Protein AF-0000000071175456 (afdb_homodimer)

Organism: Bemisia tabaci (NCBI:txid7038)

Radius of gyration: 19.55 Å; Cα contacts (8 Å, |Δi|>4): 435; chains: 2; bounding box: 41×54×51 Å

InterPro domains:
  IPR005334 Dynein light chain Tctex-1-like [PF03645] (42-137)
  IPR005334 Dynein light chain Tctex-1-like [PTHR21255] (24-142)
  IPR038586 Tctex-1-like superfamily [G3DSA:3.30.1140.40] (40-140)

pLDDT: mean 80.89, std 24.24, range [23.33, 98.75]

Sequence (284 aa):
MKSFSDLKTALKADFHQIVAKKVLKYANSYQLESKNKFCPEKVERILHEVVAESVTVDTRYDAVESPKMALKLSADLRERVKDLQFDRYKLVCVIQISEKAGQGLLTLSQALWDENRDSYALFTFENYHLTISAAVYALYCEMKSFSDLKTALKADFHQIVAKKVLKYANSYQLESKNKFCPEKVERILHEVVAESVTVDTRYDAVESPKMALKLSADLRERVKDLQFDRYKLVCVIQISEKAGQGLLTLSQALWDENRDSYALFTFENYHLTISAAVYALYCE

Solvent-accessible surface area (backbone atoms only — not comparable to full-atom values): 16013 Å² total; per-residue (Å²): 130,86,49,77,64,53,56,55,49,55,56,49,57,60,48,56,64,59,53,60,68,55,64,71,66,70,62,80,71,82,66,76,63,78,74,44,62,85,50,47,68,63,49,33,51,48,50,47,50,52,50,56,74,74,50,57,83,78,48,63,64,36,92,73,57,44,60,56,49,42,52,48,47,31,52,52,47,48,51,58,57,54,71,67,58,50,57,52,51,34,35,42,34,38,30,34,42,32,37,38,61,72,91,56,77,46,77,44,73,38,69,58,62,56,79,87,68,30,51,59,30,67,45,75,47,72,51,80,34,21,35,38,40,37,37,38,41,37,41,60,35,104,128,86,49,78,65,55,56,56,51,55,55,50,58,60,46,55,63,59,55,60,68,57,65,70,65,72,62,81,69,79,68,75,64,77,74,42,62,84,50,47,69,65,48,33,51,48,49,48,50,52,51,57,75,72,49,59,81,78,50,64,63,38,91,73,55,44,60,55,48,44,53,50,47,32,52,52,46,47,52,58,57,55,71,67,58,51,57,52,50,34,36,41,34,39,28,35,41,31,41,41,60,74,66,68,78,45,74,42,71,38,69,58,62,54,79,90,68,30,53,57,32,69,43,76,47,72,51,81,35,20,35,38,39,38,37,38,41,37,40,61,35,105

Structure (mmCIF, N/CA/C/O backbone):
data_AF-0000000071175456-model_v1
#
loop_
_entity.id
_entity.type
_entity.pdbx_description
1 polymer 'Uncharacterized protein'
#
loop_
_atom_site.group_PDB
_atom_site.id
_atom_site.type_symbol
_atom_site.label_atom_id
_atom_site.label_alt_id
_atom_site.label_comp_id
_atom_site.label_asym_id
_atom_site.label_entity_id
_atom_site.label_seq_id
_atom_site.pdbx_PDB_ins_code
_atom_site.Cartn_x
_atom_site.Cartn_y
_atom_site.Cartn_z
_atom_site.occupancy
_atom_site.B_iso_or_equiv
_atom_site.auth_seq_id
_atom_site.auth_comp_id
_atom_site.auth_asym_id
_atom_site.auth_atom_id
_atom_site.pdbx_PDB_model_num
ATOM 1 N N . MET A 1 1 ? -2.938 3.746 -29.375 1 23.33 1 MET A N 1
ATOM 2 C CA . MET A 1 1 ? -2.055 3.254 -28.312 1 23.33 1 MET A CA 1
ATOM 3 C C . MET A 1 1 ? -1.873 4.305 -27.219 1 23.33 1 MET A C 1
ATOM 5 O O . MET A 1 1 ? -1.112 5.258 -27.391 1 23.33 1 MET A O 1
ATOM 9 N N . LYS A 1 2 ? -2.895 4.602 -26.594 1 37.53 2 LYS A N 1
ATOM 10 C CA . LYS A 1 2 ? -2.928 5.738 -25.688 1 37.53 2 LYS A CA 1
ATOM 11 C C . LYS A 1 2 ? -1.894 5.578 -24.578 1 37.53 2 LYS A C 1
ATOM 13 O O . LYS A 1 2 ? -1.868 4.555 -23.891 1 37.53 2 LYS A O 1
ATOM 18 N N . SER A 1 3 ? -0.819 6.332 -24.734 1 32.06 3 SER A N 1
ATOM 19 C CA . SER A 1 3 ? 0.46 6.277 -24.031 1 32.06 3 SER A CA 1
ATOM 20 C C . SER A 1 3 ? 0.274 6.453 -22.531 1 32.06 3 SER A C 1
ATOM 22 O O . SER A 1 3 ? -0.699 7.066 -22.094 1 32.06 3 SER A O 1
ATOM 24 N N . PHE A 1 4 ? 1.07 5.664 -21.734 1 39.06 4 PHE A N 1
ATOM 25 C CA . PHE A 1 4 ? 1.253 5.727 -20.297 1 39.06 4 PHE A CA 1
ATOM 26 C C . PHE A 1 4 ? 1.3 7.172 -19.812 1 39.06 4 PHE A C 1
ATOM 28 O O . PHE A 1 4 ? 0.942 7.465 -18.672 1 39.06 4 PHE A O 1
ATOM 35 N N . SER A 1 5 ? 1.77 8.016 -20.703 1 41.38 5 SER A N 1
ATOM 36 C CA . SER A 1 5 ? 1.877 9.445 -20.422 1 41.38 5 SER A CA 1
ATOM 37 C C . SER A 1 5 ? 0.501 10.094 -20.328 1 41.38 5 SER A C 1
ATOM 39 O O . SER A 1 5 ? 0.271 10.961 -19.484 1 41.38 5 SER A O 1
ATOM 41 N N . ASP A 1 6 ? -0.292 9.68 -21.125 1 46.75 6 ASP A N 1
ATOM 42 C CA . ASP A 1 6 ? -1.609 10.305 -21.203 1 46.75 6 ASP A CA 1
ATOM 43 C C . ASP A 1 6 ? -2.432 9.992 -19.953 1 46.75 6 ASP A C 1
ATOM 45 O O . ASP A 1 6 ? -3.195 10.844 -19.484 1 46.75 6 ASP A O 1
ATOM 49 N N . LEU A 1 7 ? -2.211 8.883 -19.406 1 36.84 7 LEU A N 1
ATOM 50 C CA . LEU A 1 7 ? -2.947 8.477 -18.219 1 36.84 7 LEU A CA 1
ATOM 51 C C . LEU A 1 7 ? -2.482 9.258 -16.984 1 36.84 7 LEU A C 1
ATOM 53 O O . LEU A 1 7 ? -3.295 9.625 -16.141 1 36.84 7 LEU A O 1
ATOM 57 N N . LYS A 1 8 ? -1.236 9.633 -16.984 1 39.88 8 LYS A N 1
ATOM 58 C CA . LYS A 1 8 ? -0.714 10.477 -15.914 1 39.88 8 LYS A CA 1
ATOM 59 C C . LYS A 1 8 ? -1.413 11.828 -15.891 1 39.88 8 LYS A C 1
ATOM 61 O O . LYS A 1 8 ? -1.782 12.32 -14.82 1 39.88 8 LYS A O 1
ATOM 66 N N . THR A 1 9 ? -1.456 12.32 -17.172 1 43.09 9 THR A N 1
ATOM 67 C CA . THR A 1 9 ? -2.029 13.656 -17.297 1 43.09 9 THR A CA 1
ATOM 68 C C . THR A 1 9 ? -3.502 13.648 -16.891 1 43.09 9 THR A C 1
ATOM 70 O O . THR A 1 9 ? -3.969 14.57 -16.219 1 43.09 9 THR A O 1
ATOM 73 N N . ALA A 1 10 ? -4.188 12.734 -17.359 1 41.62 10 ALA A N 1
ATOM 74 C CA . ALA A 1 10 ? -5.625 12.695 -17.094 1 41.62 10 ALA A CA 1
ATOM 75 C C . ALA A 1 10 ? -5.91 12.594 -15.602 1 41.62 10 ALA A C 1
ATOM 77 O O . ALA A 1 10 ? -6.848 13.219 -15.102 1 41.62 10 ALA A O 1
ATOM 78 N N . LEU A 1 11 ? -5.117 11.953 -14.961 1 40.25 11 LEU A N 1
ATOM 79 C CA . LEU A 1 11 ? -5.266 11.75 -13.523 1 40.25 11 LEU A CA 1
ATOM 80 C C . LEU A 1 11 ? -4.941 13.031 -12.766 1 40.25 11 LEU A C 1
ATOM 82 O O . LEU A 1 11 ? -5.609 13.359 -11.781 1 40.25 11 LEU A O 1
ATOM 86 N N . LYS A 1 12 ? -4.07 13.812 -13.406 1 39.94 12 LYS A N 1
ATOM 87 C CA . LYS A 1 12 ? -3.723 15.102 -12.812 1 39.94 12 LYS A CA 1
ATOM 88 C C . LYS A 1 12 ? -4.887 16.078 -12.906 1 39.94 12 LYS A C 1
ATOM 90 O O . LYS A 1 12 ? -5.191 16.781 -11.938 1 39.94 12 LYS A O 1
ATOM 95 N N . ALA A 1 13 ? -5.488 16.141 -14.078 1 39.41 13 ALA A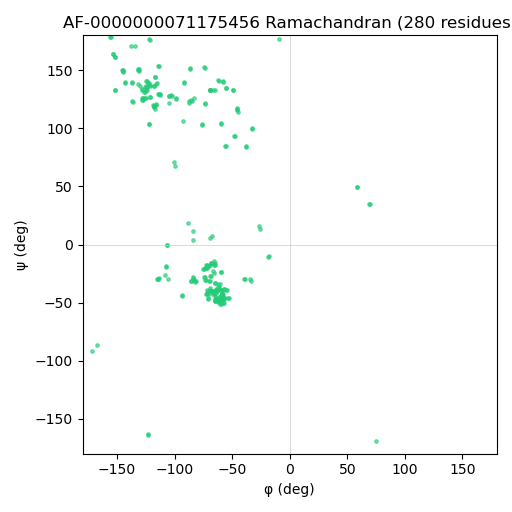 N 1
ATOM 96 C CA . ALA A 1 13 ? -6.582 17.078 -14.328 1 39.41 13 ALA A CA 1
ATOM 97 C C . ALA A 1 13 ? -7.738 16.844 -13.359 1 39.41 13 ALA A C 1
ATOM 99 O O . ALA A 1 13 ? -8.312 17.781 -12.82 1 39.41 13 ALA A O 1
ATOM 100 N N . ASP A 1 14 ? -8.055 15.727 -13.195 1 39.59 14 ASP A N 1
ATOM 101 C CA . ASP A 1 14 ? -9.188 15.438 -12.328 1 39.59 14 ASP A CA 1
ATOM 102 C C . ASP A 1 14 ? -8.852 15.727 -10.867 1 39.59 14 ASP A C 1
ATOM 104 O O . ASP A 1 14 ? -9.75 15.961 -10.055 1 39.59 14 ASP A O 1
ATOM 108 N N . PHE A 1 15 ? -7.605 15.805 -10.617 1 35.62 15 PHE A N 1
ATOM 109 C CA . PHE A 1 15 ? -7.121 16.125 -9.273 1 35.62 15 PHE A CA 1
ATOM 110 C C . PHE A 1 15 ? -7.41 17.578 -8.93 1 35.62 15 PHE A C 1
ATOM 112 O O . PHE A 1 15 ? -7.777 17.891 -7.793 1 35.62 15 PHE A O 1
ATOM 119 N N . HIS A 1 16 ? -7.223 18.469 -9.938 1 36.75 16 HIS A N 1
ATOM 120 C CA . HIS A 1 16 ? -7.422 19.891 -9.688 1 36.75 16 HIS A CA 1
ATOM 121 C C . HIS A 1 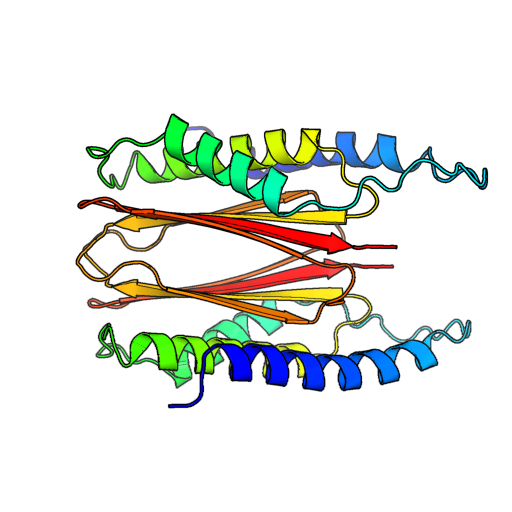16 ? -8.875 20.188 -9.336 1 36.75 16 HIS A C 1
ATOM 123 O O . HIS A 1 16 ? -9.148 21.047 -8.484 1 36.75 16 HIS A O 1
ATOM 129 N N . GLN A 1 17 ? -9.719 19.578 -9.93 1 39.28 17 GLN A N 1
ATOM 130 C CA . GLN A 1 17 ? -11.125 19.906 -9.703 1 39.28 17 GLN A CA 1
ATOM 131 C C . GLN A 1 17 ? -11.562 19.484 -8.297 1 39.28 17 GLN A C 1
ATOM 133 O O . GLN A 1 17 ? -12.344 20.203 -7.656 1 39.28 17 GLN A O 1
ATOM 138 N N . ILE A 1 18 ? -10.969 18.547 -7.742 1 39.06 18 ILE A N 1
ATOM 139 C CA . ILE A 1 18 ? -11.414 18.047 -6.445 1 39.06 18 ILE A CA 1
ATOM 140 C C . ILE A 1 18 ? -10.852 18.938 -5.332 1 39.06 18 ILE A C 1
ATOM 142 O O . ILE A 1 18 ? -11.562 19.266 -4.383 1 39.06 18 ILE A O 1
ATOM 146 N N . VAL A 1 19 ? -9.695 19.5 -5.516 1 35.12 19 VAL A N 1
ATOM 147 C CA . VAL A 1 19 ? -9.07 20.328 -4.492 1 35.12 19 VAL A CA 1
ATOM 148 C C . VAL A 1 19 ? -9.844 21.641 -4.344 1 35.12 19 VAL A C 1
ATOM 150 O O . VAL A 1 19 ? -9.969 22.172 -3.24 1 35.12 19 VAL A O 1
ATOM 153 N N . ALA A 1 20 ? -10.297 22.328 -5.375 1 34.31 20 ALA A N 1
ATOM 154 C CA . ALA A 1 20 ? -10.93 23.641 -5.312 1 34.31 20 ALA A CA 1
ATOM 155 C C . ALA A 1 20 ? -12.172 23.609 -4.434 1 34.31 20 ALA A C 1
ATOM 157 O O . ALA A 1 20 ? -12.43 24.562 -3.678 1 34.31 20 ALA A O 1
ATOM 158 N N . LYS A 1 21 ? -12.875 22.641 -4.504 1 37.44 21 LYS A N 1
ATOM 159 C CA . LYS A 1 21 ? -14.117 22.719 -3.744 1 37.44 21 LYS A CA 1
ATOM 160 C C . LYS A 1 21 ? -13.852 22.625 -2.244 1 37.44 21 LYS A C 1
ATOM 162 O O . LYS A 1 21 ? -14.68 23.047 -1.436 1 37.44 21 LYS A O 1
ATOM 167 N N . LYS A 1 22 ? -12.711 22.094 -1.842 1 39 22 LYS A N 1
ATOM 168 C CA . LYS A 1 22 ? -12.484 21.891 -0.414 1 39 22 LYS A CA 1
ATOM 169 C C . LYS A 1 22 ? -12.016 23.172 0.259 1 39 22 LYS A C 1
ATOM 171 O O . LYS A 1 22 ? -12.266 23.391 1.446 1 39 22 LYS A O 1
ATOM 176 N N . VAL A 1 23 ? -11.289 24.062 -0.42 1 35.06 23 VAL A N 1
ATOM 177 C CA . VAL A 1 23 ? -10.773 25.266 0.233 1 35.06 23 VAL A CA 1
ATOM 178 C C . VAL A 1 23 ? -11.938 26.125 0.733 1 35.06 23 VAL A C 1
ATOM 180 O O . VAL A 1 23 ? -11.805 26.828 1.734 1 35.06 23 VAL A O 1
ATOM 183 N N . LEU A 1 24 ? -13 26.188 0.027 1 35.53 24 LEU A N 1
ATOM 184 C CA . LEU A 1 24 ? -13.977 27.188 0.445 1 35.53 24 LEU A CA 1
ATOM 185 C C . LEU A 1 24 ? -14.578 26.828 1.802 1 35.53 24 LEU A C 1
ATOM 187 O O . LEU A 1 24 ? -15.188 27.672 2.461 1 35.53 24 LEU A O 1
ATOM 191 N N . LYS A 1 25 ? -14.531 25.547 2.164 1 36.97 25 LYS A N 1
ATOM 192 C CA . LYS A 1 25 ? -15.336 25.297 3.357 1 36.97 25 LYS A CA 1
ATOM 193 C C . LYS A 1 25 ? -14.547 25.609 4.625 1 36.97 25 LYS A C 1
ATOM 195 O O . LYS A 1 25 ? -14.961 25.234 5.727 1 36.97 25 LYS A O 1
ATOM 200 N N . TYR A 1 26 ? -13.305 26.125 4.641 1 35.91 26 TYR A N 1
ATOM 201 C CA . TYR A 1 26 ? -12.68 26.328 5.945 1 35.91 26 TYR A CA 1
ATOM 202 C C . TYR A 1 26 ? -13.367 27.453 6.707 1 35.91 26 TYR A C 1
ATOM 204 O O . TYR A 1 26 ? -12.75 28.484 6.98 1 35.91 26 TYR A O 1
ATOM 212 N N . ALA A 1 27 ? -14.398 28.062 6.344 1 34.72 27 ALA A N 1
ATOM 213 C CA . ALA A 1 27 ? -14.891 29.125 7.234 1 34.72 27 ALA A CA 1
ATOM 214 C C . ALA A 1 27 ? -14.984 28.625 8.672 1 34.72 27 ALA A C 1
ATOM 216 O O . ALA A 1 27 ? -15.273 27.453 8.914 1 34.72 27 ALA A O 1
ATOM 217 N N . ASN A 1 28 ? -14.492 29.312 9.852 1 35.56 28 ASN A N 1
ATOM 218 C CA . ASN A 1 28 ? -14.492 29.281 11.305 1 35.56 28 ASN A CA 1
ATOM 219 C C . ASN A 1 28 ? -15.82 28.766 11.859 1 35.56 28 ASN A C 1
ATOM 221 O O . ASN A 1 28 ? -16.094 28.906 13.055 1 35.56 28 ASN A O 1
ATOM 225 N N . SER A 1 29 ? -16.953 28.969 11.164 1 41.78 29 SER A N 1
ATOM 226 C CA . SER A 1 29 ? -18.094 28.547 11.969 1 41.78 29 SER A CA 1
ATOM 227 C C . SER A 1 29 ? -17.844 27.188 12.625 1 41.78 29 SER A C 1
ATOM 229 O O . SER A 1 29 ? -17.109 26.359 12.086 1 41.78 29 SER A O 1
ATOM 231 N N . TYR A 1 30 ? -17.812 27.109 14.078 1 40.06 30 TYR A N 1
ATOM 232 C CA . TYR A 1 30 ? -18.031 25.906 14.867 1 40.06 30 TYR A CA 1
ATOM 233 C C . TYR A 1 30 ? -18.906 24.906 14.117 1 40.06 30 TYR A C 1
ATOM 235 O O . TYR A 1 30 ? -20.141 25 14.172 1 40.06 30 TYR A O 1
ATOM 243 N N . GLN A 1 31 ? -19.125 24.969 12.875 1 42.53 31 GLN A N 1
ATOM 244 C CA . GLN A 1 31 ? -20.031 23.922 12.398 1 42.53 31 GLN A CA 1
ATOM 245 C C . GLN A 1 31 ? -19.766 22.609 13.117 1 42.53 31 GLN A C 1
ATOM 247 O O . GLN A 1 31 ? -18.641 22.109 13.125 1 42.53 31 GLN A O 1
ATOM 252 N N . LEU A 1 32 ? -20.281 22.312 14.305 1 42.88 32 LEU A N 1
ATOM 253 C CA . LEU A 1 32 ? -20.594 21.031 14.914 1 42.88 32 LEU A CA 1
ATOM 254 C C . LEU A 1 32 ? -20.703 19.922 13.859 1 42.88 32 LEU A C 1
ATOM 256 O O . LEU A 1 32 ? -21.344 18.891 14.094 1 42.88 32 LEU A O 1
ATOM 260 N N . GLU A 1 33 ? -20.719 20.234 12.648 1 48.91 33 GLU A N 1
ATOM 261 C CA . GLU A 1 33 ? -21.047 19.172 11.695 1 48.91 33 GLU A CA 1
ATOM 262 C C . GLU A 1 33 ? -20.281 17.891 12.008 1 48.91 33 GLU A C 1
ATOM 264 O O . GLU A 1 33 ? -19.125 17.938 12.43 1 48.91 33 GLU A O 1
ATOM 269 N N . SER A 1 34 ? -21.094 16.969 12.336 1 56.88 34 SER A N 1
ATOM 270 C CA . SER A 1 34 ? -20.625 15.609 12.617 1 56.88 34 SER A CA 1
ATOM 271 C C . SER A 1 34 ? -19.406 15.258 11.758 1 56.88 34 SER A C 1
ATOM 273 O O . SER A 1 34 ? -19.391 15.547 10.562 1 56.88 34 SER A O 1
ATOM 275 N N . LYS A 1 35 ? -18.156 15.297 12.211 1 76.69 35 LYS A N 1
ATOM 276 C CA . LYS A 1 35 ? -16.938 14.844 11.547 1 76.69 35 LYS A CA 1
ATOM 277 C C . LYS A 1 35 ? -17.109 13.438 10.977 1 76.69 35 LYS A C 1
ATOM 279 O O . LYS A 1 35 ? -17.484 12.516 11.695 1 76.69 35 LYS A O 1
ATOM 284 N N . ASN A 1 36 ? -17.516 13.43 9.641 1 94.06 36 ASN A N 1
ATOM 285 C CA . ASN A 1 36 ? -17.531 12.141 8.961 1 94.06 36 ASN A CA 1
ATOM 286 C C . ASN A 1 36 ? -16.172 11.461 9.016 1 94.06 36 ASN A C 1
ATOM 288 O O . ASN A 1 36 ? -15.375 11.578 8.078 1 94.06 36 ASN A O 1
ATOM 292 N N . LYS A 1 37 ? -15.93 10.766 10.094 1 94.75 37 LYS A N 1
ATOM 293 C CA . LYS A 1 37 ? -14.656 10.102 10.312 1 94.75 37 LYS A CA 1
ATOM 294 C C . LYS A 1 37 ? -14.523 8.859 9.43 1 94.75 37 LYS A C 1
ATOM 296 O O . LYS A 1 37 ? -15.531 8.25 9.055 1 94.75 37 LYS A O 1
ATOM 301 N N . PHE A 1 38 ? -13.352 8.578 9.148 1 97.19 38 PHE A N 1
ATOM 302 C CA . PHE A 1 38 ? -13.094 7.348 8.406 1 97.19 38 PHE A CA 1
ATOM 303 C C . PHE A 1 38 ? -13.688 6.145 9.125 1 97.19 38 PHE A C 1
ATOM 305 O O . PHE A 1 38 ? -13.531 6 10.344 1 97.19 38 PHE A O 1
ATOM 312 N N . CYS A 1 39 ? -14.328 5.316 8.391 1 97.69 39 CYS A N 1
ATOM 313 C CA . CYS A 1 39 ? -14.945 4.105 8.914 1 97.69 39 CYS A CA 1
ATOM 314 C C . CYS A 1 39 ? -14.406 2.867 8.219 1 97.69 39 CYS A C 1
ATOM 316 O O . CYS A 1 39 ? -14.812 2.553 7.098 1 97.69 39 CYS A O 1
ATOM 318 N N . PRO A 1 40 ? -13.539 2.135 8.875 1 97.81 40 PRO A N 1
ATOM 319 C CA . PRO A 1 40 ? -12.914 0.975 8.234 1 97.81 40 PRO A CA 1
ATOM 320 C C . PRO A 1 40 ? -13.938 -0.045 7.73 1 97.81 40 PRO A C 1
ATOM 322 O O . PRO A 1 40 ? -13.75 -0.631 6.66 1 97.81 40 PRO A O 1
ATOM 325 N N . GLU A 1 41 ? -15 -0.263 8.453 1 97.88 41 GLU A N 1
ATOM 326 C CA . GLU A 1 41 ? -16 -1.263 8.086 1 97.88 41 GLU A CA 1
ATOM 327 C C . GLU A 1 41 ? -16.672 -0.915 6.758 1 97.88 41 GLU A C 1
ATOM 329 O O . GLU A 1 41 ? -16.875 -1.789 5.918 1 97.88 41 GLU A O 1
ATOM 334 N N . LYS A 1 42 ? -17.062 0.315 6.641 1 98.31 42 LYS A N 1
ATOM 335 C CA . LYS A 1 42 ? -17.672 0.759 5.391 1 98.31 42 LYS A CA 1
ATOM 336 C C . LYS A 1 42 ? -16.719 0.574 4.219 1 98.31 42 LYS A C 1
ATOM 338 O O . LYS A 1 42 ? -17.109 0.113 3.146 1 98.31 42 LYS A O 1
ATOM 343 N N . VAL A 1 43 ? -15.453 0.948 4.418 1 98.69 43 VAL A N 1
ATOM 344 C CA . VAL A 1 43 ? -14.469 0.871 3.348 1 98.69 43 VAL A CA 1
ATOM 345 C C . VAL A 1 43 ? -14.18 -0.592 3.02 1 98.69 43 VAL A C 1
ATOM 347 O O . VAL A 1 43 ? -14.016 -0.951 1.851 1 98.69 43 VAL A O 1
ATOM 350 N N . GLU A 1 44 ? -14.102 -1.419 4.035 1 98.5 44 GLU A N 1
ATOM 351 C CA . GLU A 1 44 ? -13.891 -2.844 3.799 1 98.5 44 GLU A CA 1
ATOM 352 C C . GLU A 1 44 ? -15 -3.426 2.928 1 98.5 44 GLU A C 1
ATOM 354 O O . GLU A 1 44 ? -14.742 -4.266 2.062 1 98.5 44 GLU A O 1
ATOM 359 N N . ARG A 1 45 ? -16.219 -3.041 3.201 1 98.5 45 ARG A N 1
ATOM 360 C CA . ARG A 1 45 ? -17.344 -3.484 2.375 1 98.5 45 ARG A CA 1
ATOM 361 C C . ARG A 1 45 ? -17.141 -3.062 0.921 1 98.5 45 ARG A C 1
ATOM 363 O O . ARG A 1 45 ? -17.391 -3.852 0.004 1 98.5 45 ARG A O 1
ATOM 370 N N . ILE A 1 46 ? -16.75 -1.863 0.706 1 98.75 46 ILE A N 1
ATOM 371 C CA . ILE A 1 46 ? -16.484 -1.357 -0.64 1 98.75 46 ILE A CA 1
ATOM 372 C C . ILE A 1 46 ? -15.383 -2.176 -1.301 1 98.75 46 ILE A C 1
ATOM 374 O O . ILE A 1 46 ? -15.5 -2.553 -2.469 1 98.75 46 ILE A O 1
ATOM 378 N N . LEU A 1 47 ? -14.242 -2.412 -0.571 1 98.69 47 LEU A N 1
ATOM 379 C CA . LEU A 1 47 ? -13.148 -3.225 -1.098 1 98.69 47 LEU A CA 1
ATOM 380 C C . LEU A 1 47 ? -13.664 -4.582 -1.565 1 98.69 47 LEU A C 1
ATOM 382 O O . LEU A 1 47 ? -13.328 -5.031 -2.664 1 98.69 47 LEU A O 1
ATOM 386 N N . HIS A 1 48 ? -14.469 -5.191 -0.747 1 98.12 48 HIS A N 1
ATOM 387 C CA . HIS A 1 48 ? -15.062 -6.48 -1.08 1 98.12 48 HIS A CA 1
ATOM 388 C C . HIS A 1 48 ? -15.906 -6.391 -2.348 1 98.12 48 HIS A C 1
ATOM 390 O O . HIS A 1 48 ? -15.75 -7.203 -3.262 1 98.12 48 HIS A O 1
ATOM 396 N N . GLU A 1 49 ? -16.828 -5.438 -2.418 1 98.31 49 GLU A N 1
ATOM 397 C CA . GLU A 1 49 ? -17.75 -5.277 -3.539 1 98.31 49 GLU A CA 1
ATOM 398 C C . GLU A 1 49 ? -17 -5.02 -4.84 1 98.31 49 GLU A C 1
ATOM 400 O O . GLU A 1 49 ? -17.297 -5.617 -5.875 1 98.31 49 GLU A O 1
ATOM 405 N N . VAL A 1 50 ? -16 -4.094 -4.816 1 98.31 50 VAL A N 1
ATOM 406 C CA . VAL A 1 50 ? -15.242 -3.719 -6 1 98.31 50 VAL A CA 1
ATOM 407 C C . VAL A 1 50 ? -14.531 -4.949 -6.57 1 98.31 50 VAL A C 1
ATOM 409 O O . VAL A 1 50 ? -14.555 -5.176 -7.785 1 98.31 50 VAL A O 1
ATOM 412 N N . VAL A 1 51 ? -13.898 -5.766 -5.73 1 98 51 VAL A N 1
ATOM 413 C CA . VAL A 1 51 ? -13.172 -6.949 -6.18 1 98 51 VAL A CA 1
ATOM 414 C C . VAL A 1 51 ? -14.156 -8.023 -6.629 1 98 51 VAL A C 1
ATOM 416 O O . VAL A 1 51 ? -14 -8.609 -7.703 1 98 51 VAL A O 1
ATOM 419 N N . ALA A 1 52 ? -15.25 -8.234 -5.875 1 96.81 52 ALA A N 1
ATOM 420 C CA . ALA A 1 52 ? -16.219 -9.281 -6.168 1 96.81 52 ALA A CA 1
ATOM 421 C C . ALA A 1 52 ? -16.922 -9.016 -7.504 1 96.81 52 ALA A C 1
ATOM 423 O O . ALA A 1 52 ? -17.297 -9.961 -8.211 1 96.81 52 ALA A O 1
ATOM 424 N N . GLU A 1 53 ? -17.109 -7.785 -7.82 1 97.19 53 GLU A N 1
ATOM 425 C CA . GLU A 1 53 ? -17.797 -7.418 -9.055 1 97.19 53 GLU A CA 1
ATOM 426 C C . GLU A 1 53 ? -16.891 -7.66 -10.273 1 97.19 53 GLU A C 1
ATOM 428 O O . GLU A 1 53 ? -17.375 -7.734 -11.398 1 97.19 53 GLU A O 1
ATOM 433 N N . SER A 1 54 ? -15.594 -7.754 -10.117 1 95.69 54 SER A N 1
ATOM 434 C CA . SER A 1 54 ? -14.664 -7.789 -11.242 1 95.69 54 SER A CA 1
ATOM 435 C C . SER A 1 54 ? -14.07 -9.18 -11.43 1 95.69 54 SER A C 1
ATOM 437 O O . SER A 1 54 ? -13.5 -9.484 -12.477 1 95.69 54 SER A O 1
ATOM 439 N N . VAL A 1 55 ? -14.141 -10.023 -10.43 1 95.12 55 VAL A N 1
ATOM 440 C CA . VAL A 1 55 ? -13.453 -11.312 -10.5 1 95.12 55 VAL A CA 1
ATOM 441 C C . VAL A 1 55 ? -14.406 -12.43 -10.086 1 95.12 55 VAL A C 1
ATOM 443 O O . VAL A 1 55 ? -15.336 -12.203 -9.312 1 95.12 55 VAL A O 1
ATOM 446 N N . THR A 1 56 ? -14.18 -13.586 -10.648 1 92 56 THR A N 1
ATOM 447 C CA . THR A 1 56 ? -14.875 -14.812 -10.281 1 92 56 THR A CA 1
ATOM 448 C C . THR A 1 56 ? -13.883 -15.891 -9.852 1 92 56 THR A C 1
ATOM 450 O O . THR A 1 56 ? -12.672 -15.688 -9.914 1 92 56 THR A O 1
ATOM 453 N N . VAL A 1 57 ? -14.406 -17.062 -9.414 1 90.19 57 VAL A N 1
ATOM 454 C CA . VAL A 1 57 ? -13.578 -18.172 -8.969 1 90.19 57 VAL A CA 1
ATOM 455 C C . VAL A 1 57 ? -12.773 -18.719 -10.141 1 90.19 57 VAL A C 1
ATOM 457 O O . VAL A 1 57 ? -11.75 -19.391 -9.938 1 90.19 57 VAL A O 1
ATOM 460 N N . ASP A 1 58 ? -13.18 -18.312 -11.43 1 93.44 58 ASP A N 1
ATOM 461 C CA . ASP A 1 58 ? -12.516 -18.859 -12.617 1 93.44 58 ASP A CA 1
ATOM 462 C C . ASP A 1 58 ? -11.602 -17.812 -13.258 1 93.44 58 ASP A C 1
ATOM 464 O O . ASP A 1 58 ? -10.938 -18.109 -14.258 1 93.44 58 ASP A O 1
ATOM 468 N N . THR A 1 59 ? -11.602 -16.688 -12.656 1 94.69 59 THR A N 1
ATOM 469 C CA . THR A 1 59 ? -10.766 -15.641 -13.227 1 94.69 59 THR A CA 1
ATOM 470 C C . THR A 1 59 ? -9.289 -16.016 -13.148 1 94.69 59 THR A C 1
ATOM 472 O O . THR A 1 59 ? -8.82 -16.469 -12.102 1 94.69 59 THR A O 1
ATOM 475 N N . ARG A 1 60 ? -8.586 -15.852 -14.242 1 92.56 60 ARG A N 1
ATOM 476 C CA . ARG A 1 60 ? -7.168 -16.203 -14.297 1 92.56 60 ARG A CA 1
ATOM 477 C C . ARG A 1 60 ? -6.305 -14.953 -14.484 1 92.56 60 ARG A C 1
ATOM 479 O O . ARG A 1 60 ? -6.758 -13.961 -15.055 1 92.56 60 ARG A O 1
ATOM 486 N N . TYR A 1 61 ? -5.141 -15.141 -14.008 1 92.94 61 TYR A N 1
ATOM 487 C CA . TYR A 1 61 ? -4.184 -14.086 -14.312 1 92.94 61 TYR A CA 1
ATOM 488 C C . TYR A 1 61 ? -3.826 -14.086 -15.797 1 92.94 61 TYR A C 1
ATOM 490 O O . TYR A 1 61 ? -3.543 -15.133 -16.375 1 92.94 61 TYR A O 1
ATOM 498 N N . ASP A 1 62 ? -3.846 -12.938 -16.406 1 92.31 62 ASP A N 1
ATOM 499 C CA . ASP A 1 62 ? -3.482 -12.719 -17.797 1 92.31 62 ASP A CA 1
ATOM 500 C C . ASP A 1 62 ? -2.625 -11.461 -17.953 1 92.31 62 ASP A C 1
ATOM 502 O O . ASP A 1 62 ? -3.051 -10.367 -17.578 1 92.31 62 ASP A O 1
ATOM 506 N N . ALA A 1 63 ? -1.467 -11.656 -18.516 1 89.38 63 ALA A N 1
ATOM 507 C CA . ALA A 1 63 ? -0.472 -10.586 -18.578 1 89.38 63 ALA A CA 1
ATOM 508 C C . ALA A 1 63 ? -1.01 -9.383 -19.344 1 89.38 63 ALA A C 1
ATOM 510 O O . ALA A 1 63 ? -0.551 -8.258 -19.141 1 89.38 63 ALA A O 1
ATOM 511 N N . VAL A 1 64 ? -1.925 -9.555 -20.172 1 92.19 64 VAL A N 1
ATOM 512 C CA . VAL A 1 64 ? -2.496 -8.477 -20.969 1 92.19 64 VAL A CA 1
ATOM 513 C C . VAL A 1 64 ? -3.725 -7.906 -20.266 1 92.19 64 VAL A C 1
ATOM 515 O O . VAL A 1 64 ? -3.869 -6.688 -20.156 1 92.19 64 VAL A O 1
ATOM 518 N N . GLU A 1 65 ? -4.574 -8.727 -19.75 1 93.81 65 GLU A N 1
ATOM 519 C CA . GLU A 1 65 ? -5.867 -8.305 -19.219 1 93.81 65 GLU A CA 1
ATOM 520 C C . GLU A 1 65 ? -5.746 -7.859 -17.766 1 93.81 65 GLU A C 1
ATOM 522 O O . GLU A 1 65 ? -6.512 -7.012 -17.297 1 93.81 65 GLU A O 1
ATOM 527 N N . SER A 1 66 ? -4.816 -8.453 -17 1 94.75 66 SER A N 1
ATOM 528 C CA . SER A 1 66 ? -4.715 -8.188 -15.57 1 94.75 66 SER A CA 1
ATOM 529 C C . SER A 1 66 ? -4.359 -6.73 -15.297 1 94.75 66 SER A C 1
ATOM 531 O O . SER A 1 66 ? -4.906 -6.113 -14.383 1 94.75 66 SER A O 1
ATOM 533 N N . PRO A 1 67 ? -3.457 -6.145 -16.125 1 95.12 67 PRO A N 1
ATOM 534 C CA . PRO A 1 67 ? -3.211 -4.715 -15.922 1 95.12 67 PRO A CA 1
ATOM 535 C C . PRO A 1 67 ? -4.461 -3.865 -16.141 1 95.12 67 PRO A C 1
ATOM 537 O O . PRO A 1 67 ? -4.691 -2.902 -15.406 1 95.12 67 PRO A O 1
ATOM 540 N N . LYS A 1 68 ? -5.227 -4.188 -17.078 1 96.88 68 LYS A N 1
ATOM 541 C CA . LYS A 1 68 ? -6.484 -3.48 -17.312 1 96.88 68 LYS A CA 1
ATOM 542 C C . LYS A 1 68 ? -7.441 -3.648 -16.141 1 96.88 68 LYS A C 1
ATOM 544 O O . LYS A 1 68 ? -8.125 -2.701 -15.742 1 96.88 68 LYS A O 1
ATOM 549 N N . MET A 1 69 ? -7.477 -4.84 -15.641 1 96.88 69 MET A N 1
ATOM 550 C CA . MET A 1 69 ? -8.305 -5.125 -14.477 1 96.88 69 MET A CA 1
ATOM 551 C C . MET A 1 69 ? -7.855 -4.293 -13.273 1 96.88 69 MET A C 1
ATOM 553 O O . MET A 1 69 ? -8.688 -3.736 -12.555 1 96.88 69 MET A O 1
ATOM 557 N N . ALA A 1 70 ? -6.562 -4.254 -13.062 1 97.06 70 ALA A N 1
ATOM 558 C CA . ALA A 1 70 ? -6.02 -3.477 -11.953 1 97.06 70 ALA A CA 1
ATOM 559 C C . ALA A 1 70 ? -6.402 -2.004 -12.078 1 97.06 70 ALA A C 1
ATOM 561 O O . ALA A 1 70 ? -6.758 -1.364 -11.086 1 97.06 70 ALA A O 1
ATOM 562 N N . LEU A 1 71 ? -6.301 -1.484 -13.273 1 97.25 71 LEU A N 1
ATOM 563 C CA . LEU A 1 71 ? -6.668 -0.095 -13.531 1 97.25 71 LEU A CA 1
ATOM 564 C C . LEU A 1 71 ? -8.141 0.15 -13.219 1 97.25 71 LEU A C 1
ATOM 566 O O . LEU A 1 71 ? -8.477 1.129 -12.547 1 97.25 71 LEU A O 1
ATOM 570 N N . LYS A 1 72 ? -8.938 -0.696 -13.672 1 97.81 72 LYS A N 1
ATOM 571 C CA . LYS A 1 72 ? -10.375 -0.583 -13.422 1 97.81 72 LYS A CA 1
ATOM 572 C C . LYS A 1 72 ? -10.68 -0.66 -11.93 1 97.81 72 LYS A C 1
ATOM 574 O O . LYS A 1 72 ? -11.438 0.157 -11.406 1 97.81 72 LYS A O 1
ATOM 579 N N . LEU A 1 73 ? -10.141 -1.663 -11.234 1 98.25 73 LEU A N 1
ATOM 580 C CA . LEU A 1 73 ? -10.367 -1.857 -9.812 1 98.25 73 LEU A CA 1
ATOM 581 C C . LEU A 1 73 ? -9.93 -0.631 -9.016 1 98.25 73 LEU A C 1
ATOM 583 O O . LEU A 1 73 ? -10.648 -0.169 -8.133 1 98.25 73 LEU A O 1
ATOM 587 N N . SER A 1 74 ? -8.766 -0.167 -9.336 1 97.75 74 SER A N 1
ATOM 588 C CA . SER A 1 74 ? -8.227 0.965 -8.586 1 97.75 74 SER A CA 1
ATOM 589 C C . SER A 1 74 ? -9.062 2.221 -8.812 1 97.75 74 SER A C 1
ATOM 591 O O . SER A 1 74 ? -9.297 2.992 -7.879 1 97.75 74 SER A O 1
ATOM 593 N N . ALA A 1 75 ? -9.5 2.461 -10.016 1 97.38 75 ALA A N 1
ATOM 594 C CA . ALA A 1 75 ? -10.352 3.609 -10.336 1 97.38 75 ALA A CA 1
ATOM 595 C C . ALA A 1 75 ? -11.703 3.502 -9.641 1 97.38 75 ALA A C 1
ATOM 597 O O . ALA A 1 75 ? -12.18 4.469 -9.047 1 97.38 75 ALA A O 1
ATOM 598 N N . ASP A 1 76 ? -12.312 2.344 -9.766 1 98.06 76 ASP A N 1
ATOM 599 C CA . ASP A 1 76 ? -13.594 2.107 -9.117 1 98.06 76 ASP A CA 1
ATOM 600 C C . ASP A 1 76 ? -13.484 2.305 -7.605 1 98.06 76 ASP A C 1
ATOM 602 O O . ASP A 1 76 ? -14.352 2.938 -6.992 1 98.06 76 ASP A O 1
ATOM 606 N N . LEU A 1 77 ? -12.461 1.717 -7.004 1 98.38 77 LEU A N 1
ATOM 607 C CA . LEU A 1 77 ? -12.219 1.844 -5.57 1 98.38 77 LEU A CA 1
ATOM 608 C C . LEU A 1 77 ? -12.078 3.309 -5.172 1 98.38 77 LEU A C 1
ATOM 610 O O . LEU A 1 77 ? -12.719 3.76 -4.219 1 98.38 77 LEU A O 1
ATOM 614 N N . ARG A 1 78 ? -11.266 4 -5.855 1 97.94 78 ARG A N 1
ATOM 615 C CA . ARG A 1 78 ? -11.047 5.414 -5.566 1 97.94 78 ARG A CA 1
ATOM 616 C C . ARG A 1 78 ? -12.359 6.191 -5.629 1 97.94 78 ARG A C 1
ATOM 618 O O . ARG A 1 78 ? -12.648 7 -4.742 1 97.94 78 ARG A O 1
ATOM 625 N N . GLU A 1 79 ? -13.141 5.98 -6.633 1 98.19 79 GLU A N 1
ATOM 626 C CA . GLU A 1 79 ? -14.383 6.715 -6.82 1 98.19 79 GLU A CA 1
ATOM 627 C C . GLU A 1 79 ? -15.375 6.41 -5.703 1 98.19 79 GLU A C 1
ATOM 629 O O . GLU A 1 79 ? -15.984 7.324 -5.133 1 98.19 79 GLU A O 1
ATOM 634 N N . ARG A 1 80 ? -15.555 5.23 -5.402 1 98.38 80 ARG A N 1
ATOM 635 C CA . ARG A 1 80 ? -16.516 4.828 -4.383 1 98.38 80 ARG A CA 1
ATOM 636 C C . ARG A 1 80 ? -16.094 5.32 -3.004 1 98.38 80 ARG A C 1
ATOM 638 O O . ARG A 1 80 ? -16.938 5.746 -2.207 1 98.38 80 ARG A O 1
ATOM 645 N N . VAL A 1 81 ? -14.812 5.199 -2.678 1 98.25 81 VAL A N 1
ATOM 646 C CA . VAL A 1 81 ? -14.344 5.68 -1.383 1 98.25 81 VAL A CA 1
ATOM 647 C C . VAL A 1 81 ? -14.461 7.199 -1.322 1 98.25 81 VAL A C 1
ATOM 649 O O . VAL A 1 81 ? -14.797 7.762 -0.276 1 98.25 81 VAL A O 1
ATOM 652 N N . LYS A 1 82 ? -14.125 7.84 -2.422 1 97.81 82 LYS A N 1
ATOM 653 C CA . LYS A 1 82 ? -14.281 9.289 -2.514 1 97.81 82 LYS A CA 1
ATOM 654 C C . LYS A 1 82 ? -15.711 9.703 -2.193 1 97.81 82 LYS A C 1
ATOM 656 O O . LYS A 1 82 ? -15.93 10.719 -1.521 1 97.81 82 LYS A O 1
ATOM 661 N N . ASP A 1 83 ? -16.672 8.992 -2.609 1 97.62 83 ASP A N 1
ATOM 662 C CA . ASP A 1 83 ? -18.094 9.305 -2.459 1 97.62 83 ASP A CA 1
ATOM 663 C C . ASP A 1 83 ? -18.516 9.211 -0.997 1 97.62 83 ASP A C 1
ATOM 665 O O . ASP A 1 83 ? -19.594 9.703 -0.628 1 97.62 83 ASP A O 1
ATOM 669 N N . LEU A 1 84 ? -17.734 8.586 -0.131 1 96.88 84 LEU A N 1
ATOM 670 C CA . LEU A 1 84 ? -18.047 8.531 1.294 1 96.88 84 LEU A CA 1
ATOM 671 C C . LEU A 1 84 ? -17.766 9.867 1.966 1 96.88 84 LEU A C 1
ATOM 673 O O . LEU A 1 84 ? -18.25 10.125 3.066 1 96.88 84 LEU A O 1
ATOM 677 N N . GLN A 1 85 ? -16.922 10.75 1.379 1 96.06 85 GLN A N 1
ATOM 678 C CA . GLN A 1 85 ? -16.672 12.133 1.756 1 96.06 85 GLN A CA 1
ATOM 679 C C . GLN A 1 85 ? -16.172 12.234 3.195 1 96.06 85 GLN A C 1
ATOM 681 O O . GLN A 1 85 ? -16.688 13.023 3.984 1 96.06 85 GLN A O 1
ATOM 686 N N . PHE A 1 86 ? -15.188 11.461 3.545 1 96.12 86 PHE A N 1
ATOM 687 C CA . PHE A 1 86 ? -14.578 11.562 4.863 1 96.12 86 PHE A CA 1
ATOM 688 C C . PHE A 1 86 ? -13.953 12.938 5.066 1 96.12 86 PHE A C 1
ATOM 690 O O . PHE A 1 86 ? -13.344 13.492 4.148 1 96.12 86 PHE A O 1
ATOM 697 N N . ASP A 1 87 ? -14.086 13.445 6.273 1 94.75 87 ASP A N 1
ATOM 698 C CA . ASP A 1 87 ? -13.617 14.797 6.566 1 94.75 87 ASP A CA 1
ATOM 699 C C . ASP A 1 87 ? -12.148 14.797 6.969 1 94.75 87 ASP A C 1
ATOM 701 O O . ASP A 1 87 ? -11.758 14.117 7.922 1 94.75 87 ASP A O 1
ATOM 705 N N . ARG A 1 88 ? -11.336 15.594 6.207 1 93.75 88 ARG A N 1
ATOM 706 C CA . ARG A 1 88 ? -9.969 15.914 6.582 1 93.75 88 ARG A CA 1
ATOM 707 C C . ARG A 1 88 ? -9.07 14.688 6.48 1 93.75 88 ARG A C 1
ATOM 709 O O . ARG A 1 88 ? -8.234 14.445 7.355 1 93.75 88 ARG A O 1
ATOM 716 N N . TYR A 1 89 ? -9.32 13.852 5.531 1 96 89 TYR A N 1
ATOM 717 C CA . TYR A 1 89 ? -8.461 12.688 5.297 1 96 89 TYR A CA 1
ATOM 718 C C . TYR A 1 89 ? -7.828 12.75 3.912 1 96 89 TYR A C 1
ATOM 720 O O . TYR A 1 89 ? -8.484 13.133 2.939 1 96 89 TYR A O 1
ATOM 728 N N . LYS A 1 90 ? -6.598 12.453 3.84 1 96.75 90 LYS A N 1
ATOM 729 C CA . LYS A 1 90 ? -5.969 12 2.604 1 96.75 90 LYS A CA 1
ATOM 730 C C . LYS A 1 90 ? -6 10.477 2.492 1 96.75 90 LYS A C 1
ATOM 732 O O . LYS A 1 90 ? -5.793 9.773 3.482 1 96.75 90 LYS A O 1
ATOM 737 N N . LEU A 1 91 ? -6.262 9.977 1.358 1 97.94 91 LEU A N 1
ATOM 738 C CA . LEU A 1 91 ? -6.438 8.539 1.176 1 97.94 91 LEU A CA 1
ATOM 739 C C . LEU A 1 91 ? -5.484 8 0.114 1 97.94 91 LEU A C 1
ATOM 741 O O . LEU A 1 91 ? -5.254 8.656 -0.905 1 97.94 91 LEU A O 1
ATOM 745 N N . VAL A 1 92 ? -4.93 6.84 0.335 1 98.12 92 VAL A N 1
ATOM 746 C CA . VAL A 1 92 ? -4.176 6.074 -0.65 1 98.12 92 VAL A CA 1
ATOM 747 C C . VAL A 1 92 ? -4.871 4.738 -0.904 1 98.12 92 VAL A C 1
ATOM 749 O O . VAL A 1 92 ? -5.051 3.938 0.019 1 98.12 92 VAL A O 1
ATOM 752 N N . CYS A 1 93 ? -5.27 4.508 -2.109 1 98.5 93 CYS A N 1
ATOM 753 C CA . CYS A 1 93 ? -5.855 3.244 -2.537 1 98.5 93 CYS A CA 1
ATOM 754 C C . CYS A 1 93 ? -4.848 2.404 -3.311 1 98.5 93 CYS A C 1
ATOM 756 O O . CYS A 1 93 ? -4.258 2.875 -4.285 1 98.5 93 CYS A O 1
ATOM 758 N N . VAL A 1 94 ? -4.652 1.168 -2.941 1 97.69 94 VAL A N 1
A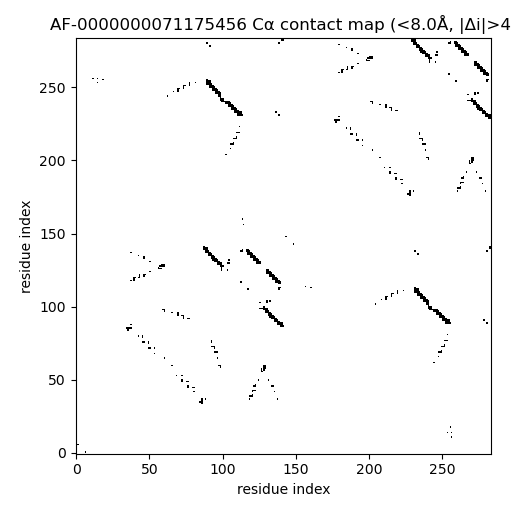TOM 759 C CA . VAL A 1 94 ? -3.65 0.31 -3.564 1 97.69 94 VAL A CA 1
ATOM 760 C C . VAL A 1 94 ? -4.297 -1.001 -4.008 1 97.69 94 VAL A C 1
ATOM 762 O O . VAL A 1 94 ? -4.977 -1.663 -3.219 1 97.69 94 VAL A O 1
ATOM 765 N N . ILE A 1 95 ? -4.133 -1.349 -5.27 1 97.88 95 ILE A N 1
ATOM 766 C CA . ILE A 1 95 ? -4.531 -2.645 -5.809 1 97.88 95 ILE A CA 1
ATOM 767 C C . ILE A 1 95 ? -3.291 -3.424 -6.242 1 97.88 95 ILE A C 1
ATOM 769 O O . ILE A 1 95 ? -2.438 -2.896 -6.961 1 97.88 95 ILE A O 1
ATOM 773 N N . GLN A 1 96 ? -3.158 -4.621 -5.832 1 95.94 96 GLN A N 1
ATOM 774 C CA . GLN A 1 96 ? -2.104 -5.523 -6.277 1 95.94 96 GLN A CA 1
ATOM 775 C C . GLN A 1 96 ? -2.686 -6.832 -6.809 1 95.94 96 GLN A C 1
ATOM 777 O O . GLN A 1 96 ? -3.537 -7.445 -6.16 1 95.94 96 GLN A O 1
ATOM 782 N N . ILE A 1 97 ? -2.242 -7.215 -7.941 1 94.75 97 ILE A N 1
ATOM 783 C CA . ILE A 1 97 ? -2.676 -8.469 -8.555 1 94.75 97 ILE A CA 1
ATOM 784 C C . ILE A 1 97 ? -1.459 -9.328 -8.891 1 94.75 97 ILE A C 1
ATOM 786 O O . ILE A 1 97 ? -0.469 -8.828 -9.43 1 94.75 97 ILE A O 1
ATOM 790 N N . SER A 1 98 ? -1.504 -10.578 -8.602 1 91.94 98 SER A N 1
ATOM 791 C CA . SER A 1 98 ? -0.416 -11.5 -8.922 1 91.94 98 SER A CA 1
ATOM 792 C C . SER A 1 98 ? -0.949 -12.883 -9.289 1 91.94 98 SER A C 1
ATOM 794 O O . SER A 1 98 ? -2.035 -13.273 -8.859 1 91.94 98 SER A O 1
ATOM 796 N N . GLU A 1 99 ? -0.176 -13.539 -10.141 1 91.56 99 GLU A N 1
ATOM 797 C CA . GLU A 1 99 ? -0.499 -14.93 -10.438 1 91.56 99 GLU A CA 1
ATOM 798 C C . GLU A 1 99 ? -0.237 -15.82 -9.227 1 91.56 99 GLU A C 1
ATOM 800 O O . GLU A 1 99 ? 0.792 -15.688 -8.562 1 91.56 99 GLU A O 1
ATOM 805 N N . LYS A 1 100 ? -1.225 -16.688 -8.906 1 85.94 100 LYS A N 1
ATOM 806 C CA . LYS A 1 100 ? -1.084 -17.547 -7.734 1 85.94 100 LYS A CA 1
ATOM 807 C C . LYS A 1 100 ? -0.272 -18.797 -8.062 1 85.94 100 LYS A C 1
ATOM 809 O O . LYS A 1 100 ? -0.535 -19.469 -9.062 1 85.94 100 LYS A O 1
ATOM 814 N N . ALA A 1 101 ? 0.812 -19.141 -7.355 1 76.12 101 ALA A N 1
ATOM 815 C CA . ALA A 1 101 ? 1.556 -20.375 -7.531 1 76.12 101 ALA A CA 1
ATOM 816 C C . ALA A 1 101 ? 1.34 -21.328 -6.348 1 76.12 101 ALA A C 1
ATOM 818 O O . ALA A 1 101 ? 1.407 -22.547 -6.5 1 76.12 101 ALA A O 1
ATOM 819 N N . GLY A 1 102 ? 1.026 -20.891 -5.172 1 74.75 102 GLY A N 1
ATOM 820 C CA . GLY A 1 102 ? 0.895 -21.734 -3.998 1 74.75 102 GLY A CA 1
ATOM 821 C C . GLY A 1 102 ? 0.333 -21 -2.793 1 74.75 102 GLY A C 1
ATOM 822 O O . GLY A 1 102 ? -0.865 -21.078 -2.516 1 74.75 102 GLY A O 1
ATOM 823 N N . GLN A 1 103 ? 1.242 -20.469 -1.999 1 67.44 103 GLN A N 1
ATOM 824 C CA . GLN A 1 103 ? 0.955 -20.078 -0.624 1 67.44 103 GLN A CA 1
ATOM 825 C C . GLN A 1 103 ? 0.441 -18.641 -0.558 1 67.44 103 GLN A C 1
ATOM 827 O O . GLN A 1 103 ? 0.22 -18.094 0.53 1 67.44 103 GLN A O 1
ATOM 832 N N . GLY A 1 104 ? -0.05 -17.969 -1.58 1 75.81 104 GLY A N 1
ATOM 833 C CA . GLY A 1 104 ? -0.778 -16.703 -1.587 1 75.81 104 GLY A CA 1
ATOM 834 C C . GLY A 1 104 ? 0.111 -15.5 -1.339 1 75.81 104 GLY A C 1
ATOM 835 O O . GLY A 1 104 ? 1.335 -15.594 -1.449 1 75.81 104 GLY A O 1
ATOM 836 N N . LEU A 1 105 ? -0.315 -14.242 -1.086 1 86.75 105 LEU A N 1
ATOM 837 C CA . LEU A 1 105 ? 0.269 -12.914 -0.957 1 86.75 105 LEU A CA 1
ATOM 838 C C . LEU A 1 105 ? 0.345 -12.492 0.508 1 86.75 105 LEU A C 1
ATOM 840 O O . LEU A 1 105 ? -0.642 -12.594 1.239 1 86.75 105 LEU A O 1
ATOM 844 N N . LEU A 1 106 ? 1.576 -12.203 0.938 1 91.56 106 LEU A N 1
ATOM 845 C CA . LEU A 1 106 ? 1.804 -11.641 2.268 1 91.56 106 LEU A CA 1
ATOM 846 C C . LEU A 1 106 ? 1.973 -10.125 2.199 1 91.56 106 LEU A C 1
ATOM 848 O O . LEU A 1 106 ? 2.764 -9.625 1.4 1 91.56 106 LEU A O 1
ATOM 852 N N . THR A 1 107 ? 1.174 -9.438 2.977 1 93.62 107 THR A N 1
ATOM 853 C CA . THR A 1 107 ? 1.271 -7.984 3.027 1 93.62 107 THR A CA 1
ATOM 854 C C . THR A 1 107 ? 1.457 -7.504 4.465 1 93.62 107 THR A C 1
ATOM 856 O O . THR A 1 107 ? 0.695 -7.887 5.355 1 93.62 107 THR A O 1
ATOM 859 N N . LEU A 1 108 ? 2.486 -6.727 4.66 1 95.19 108 LEU A N 1
ATOM 860 C CA . LEU A 1 108 ? 2.711 -6.082 5.949 1 95.19 108 LEU A CA 1
ATOM 861 C C . LEU A 1 108 ? 2.932 -4.582 5.773 1 95.19 108 LEU A C 1
ATOM 863 O O . LEU A 1 108 ? 3.643 -4.16 4.859 1 95.19 108 LEU A O 1
ATOM 867 N N . SER A 1 109 ? 2.301 -3.863 6.551 1 94.56 109 SER A N 1
ATOM 868 C CA . SER A 1 109 ? 2.477 -2.414 6.512 1 94.56 109 SER A CA 1
ATOM 869 C C . SER A 1 109 ? 2.92 -1.875 7.867 1 94.56 109 SER A C 1
ATOM 871 O O . SER A 1 109 ? 2.52 -2.398 8.914 1 94.56 109 SER A O 1
ATOM 873 N N . GLN A 1 110 ? 3.811 -0.967 7.801 1 92.44 110 GLN A N 1
ATOM 874 C CA . GLN A 1 110 ? 4.207 -0.153 8.945 1 92.44 110 GLN A CA 1
ATOM 875 C C . GLN A 1 110 ? 3.902 1.322 8.703 1 92.44 110 GLN A C 1
ATOM 877 O O . GLN A 1 110 ? 3.949 1.792 7.566 1 92.44 110 GLN A O 1
ATOM 882 N N . ALA A 1 111 ? 3.523 1.955 9.805 1 90.19 111 ALA A N 1
ATOM 883 C CA . ALA A 1 111 ? 3.137 3.346 9.586 1 90.19 111 ALA A CA 1
ATOM 884 C C . ALA A 1 111 ? 3.811 4.27 10.594 1 90.19 111 ALA A C 1
ATOM 886 O O . ALA A 1 111 ? 3.965 3.91 11.766 1 90.19 111 ALA A O 1
ATOM 887 N N . LEU A 1 112 ? 4.273 5.383 10.117 1 88.19 112 LEU A N 1
ATOM 888 C CA . LEU A 1 112 ? 4.633 6.543 10.93 1 88.19 112 LEU A CA 1
ATOM 889 C C . LEU A 1 112 ? 3.527 7.59 10.898 1 88.19 112 LEU A C 1
ATOM 891 O O . LEU A 1 112 ? 3.646 8.609 10.211 1 88.19 112 LEU A O 1
ATOM 895 N N . TRP A 1 113 ? 2.383 7.301 11.547 1 90.44 113 TRP A N 1
ATOM 896 C CA . TRP A 1 113 ? 1.151 8.086 11.508 1 90.44 113 TRP A CA 1
ATOM 897 C C . TRP A 1 113 ? 0.536 8.195 12.898 1 90.44 113 TRP A C 1
ATOM 899 O O . TRP A 1 113 ? 1.123 7.742 13.883 1 90.44 113 TRP A O 1
ATOM 909 N N . ASP A 1 114 ? -0.462 9.016 13.047 1 90.69 114 ASP A N 1
ATOM 910 C CA . ASP A 1 114 ? -1.231 9.133 14.281 1 90.69 114 ASP A CA 1
ATOM 911 C C . ASP A 1 114 ? -2.199 7.965 14.438 1 90.69 114 ASP A C 1
ATOM 913 O O . ASP A 1 114 ? -3.258 7.938 13.805 1 90.69 114 ASP A O 1
ATOM 917 N N . GLU A 1 115 ? -1.865 7.055 15.273 1 87.88 115 GLU A N 1
ATOM 918 C CA . GLU A 1 115 ? -2.604 5.801 15.398 1 87.88 115 GLU A CA 1
ATOM 919 C C . GLU A 1 115 ? -4.02 6.047 15.914 1 87.88 115 GLU A C 1
ATOM 921 O O . GLU A 1 115 ? -4.883 5.172 15.805 1 87.88 115 GLU A O 1
ATOM 926 N N . ASN A 1 116 ? -4.324 7.176 16.5 1 90.19 116 ASN A N 1
ATOM 927 C CA . ASN A 1 116 ? -5.656 7.465 17.031 1 90.19 116 ASN A CA 1
ATOM 928 C C . ASN A 1 116 ? -6.59 7.984 15.938 1 90.19 116 ASN A C 1
ATOM 930 O O . ASN A 1 116 ? -7.812 7.875 16.047 1 90.19 116 ASN A O 1
ATOM 934 N N . ARG A 1 117 ? -6.039 8.625 14.906 1 91.88 117 ARG A N 1
ATOM 935 C CA . ARG A 1 117 ? -6.867 9.289 13.906 1 91.88 117 ARG A CA 1
ATOM 936 C C . ARG A 1 117 ? -6.711 8.633 12.539 1 91.88 117 ARG A C 1
ATOM 938 O O . ARG A 1 117 ? -7.633 8.672 11.727 1 91.88 117 ARG A O 1
ATOM 945 N N . ASP A 1 118 ? -5.566 8.086 12.305 1 95 118 ASP A N 1
ATOM 946 C CA . ASP A 1 118 ? -5.309 7.438 11.023 1 95 118 ASP A CA 1
ATOM 947 C C . ASP A 1 118 ? -5.77 5.98 11.047 1 95 118 ASP A C 1
ATOM 949 O O . ASP A 1 118 ? -5.922 5.391 12.117 1 95 118 ASP A O 1
ATOM 953 N N . SER A 1 119 ? -6.125 5.434 9.953 1 96.56 119 SER A N 1
ATOM 954 C CA . SER A 1 119 ? -6.664 4.078 9.883 1 96.56 119 SER A CA 1
ATOM 955 C C . SER A 1 119 ? -6.461 3.48 8.492 1 96.56 119 SER A C 1
ATOM 957 O O . SER A 1 119 ? -5.766 4.059 7.656 1 96.56 119 SER A O 1
ATOM 959 N N . TYR A 1 120 ? -6.895 2.256 8.367 1 97 120 TYR A N 1
ATOM 960 C CA . TYR A 1 120 ? -6.777 1.553 7.09 1 97 120 TYR A CA 1
ATOM 961 C C . TYR A 1 120 ? -7.855 0.482 6.961 1 97 120 TYR A C 1
ATOM 963 O O . TYR A 1 120 ? -8.539 0.154 7.934 1 97 120 TYR A O 1
ATOM 971 N N . ALA A 1 121 ? -8.055 0.027 5.789 1 97.81 121 ALA A N 1
ATOM 972 C CA . ALA A 1 121 ? -8.875 -1.136 5.453 1 97.81 121 ALA A CA 1
ATOM 973 C C . ALA A 1 121 ? -8.188 -2.004 4.402 1 97.81 121 ALA A C 1
ATOM 975 O O . ALA A 1 121 ? -7.559 -1.489 3.475 1 97.81 121 ALA A O 1
ATOM 976 N N . LEU A 1 122 ? -8.281 -3.297 4.57 1 97.06 122 LEU A N 1
ATOM 977 C CA . LEU A 1 122 ? -7.641 -4.262 3.682 1 97.06 122 LEU A CA 1
ATOM 978 C C . LEU A 1 122 ? -8.625 -5.344 3.258 1 97.06 122 LEU A C 1
ATOM 980 O O . LEU A 1 122 ? -9.539 -5.684 4.012 1 97.06 122 LEU A O 1
ATOM 984 N N . PHE A 1 123 ? -8.422 -5.867 2.121 1 97.38 123 PHE A N 1
ATOM 985 C CA . PHE A 1 123 ? -9.156 -7.016 1.608 1 97.38 123 PHE A CA 1
ATOM 986 C C . PHE A 1 123 ? -8.305 -7.816 0.634 1 97.38 123 PHE A C 1
ATOM 988 O O . PHE A 1 123 ? -7.602 -7.246 -0.199 1 97.38 123 PHE A O 1
ATOM 995 N N . THR A 1 124 ? -8.297 -9.078 0.8 1 95.06 124 THR A N 1
ATOM 996 C CA . THR A 1 124 ? -7.57 -9.969 -0.102 1 95.06 124 THR A CA 1
ATOM 997 C C . THR A 1 124 ? -8.5 -11.039 -0.674 1 95.06 124 THR A C 1
ATOM 999 O O . THR A 1 124 ? -9.289 -11.633 0.058 1 95.06 124 THR A O 1
ATOM 1002 N N . PHE A 1 125 ? -8.375 -11.172 -1.955 1 95.31 125 PHE A N 1
ATOM 1003 C CA . PHE A 1 125 ? -9.07 -12.234 -2.668 1 95.31 125 PHE A CA 1
ATOM 1004 C C . PHE A 1 125 ? -8.07 -13.211 -3.287 1 95.31 125 PHE A C 1
ATOM 1006 O O . PHE A 1 125 ? -7.02 -12.805 -3.775 1 95.31 125 PHE A O 1
ATOM 1013 N N . GLU A 1 126 ? -8.406 -14.438 -3.18 1 92.38 126 GLU A N 1
ATOM 1014 C CA . GLU A 1 126 ? -7.57 -15.414 -3.869 1 92.38 126 GLU A CA 1
ATOM 1015 C C . GLU A 1 126 ? -8.414 -16.547 -4.445 1 92.38 126 GLU A C 1
ATOM 1017 O O . GLU A 1 126 ? -9.414 -16.953 -3.848 1 92.38 126 GLU A O 1
ATOM 1022 N N . ASN A 1 127 ? -8.125 -17.016 -5.617 1 91.75 127 ASN A N 1
ATOM 1023 C CA . ASN A 1 127 ? -8.57 -18.281 -6.18 1 91.75 127 ASN A CA 1
ATOM 1024 C C . ASN A 1 127 ? -7.398 -19.156 -6.602 1 91.75 127 ASN A C 1
ATOM 1026 O O . ASN A 1 127 ? -6.277 -18.969 -6.129 1 91.75 127 ASN A O 1
ATOM 1030 N N . TYR A 1 128 ? -7.605 -20.156 -7.402 1 88.62 128 TYR A N 1
ATOM 1031 C CA . TYR A 1 128 ? -6.523 -21.078 -7.758 1 88.62 128 TYR A CA 1
ATOM 1032 C C . TYR A 1 128 ? -5.531 -20.406 -8.695 1 88.62 128 TYR A C 1
ATOM 1034 O O . TYR A 1 128 ? -4.387 -20.844 -8.828 1 88.62 128 TYR A O 1
ATOM 1042 N N . HIS A 1 129 ? -5.867 -19.328 -9.328 1 89.88 129 HIS A N 1
ATOM 1043 C CA . HIS A 1 129 ? -5.098 -18.812 -10.453 1 89.88 129 HIS A CA 1
ATOM 1044 C C . HIS A 1 129 ? -4.461 -17.469 -10.125 1 89.88 129 HIS A C 1
ATOM 1046 O O . HIS A 1 129 ? -3.414 -17.125 -10.672 1 89.88 129 HIS A O 1
ATOM 1052 N N . LEU A 1 130 ? -5.094 -16.703 -9.25 1 92.94 130 LEU A N 1
ATOM 1053 C CA . LEU A 1 130 ? -4.539 -15.383 -8.992 1 92.94 130 LEU A CA 1
ATOM 1054 C C . LEU A 1 130 ? -4.871 -14.914 -7.578 1 92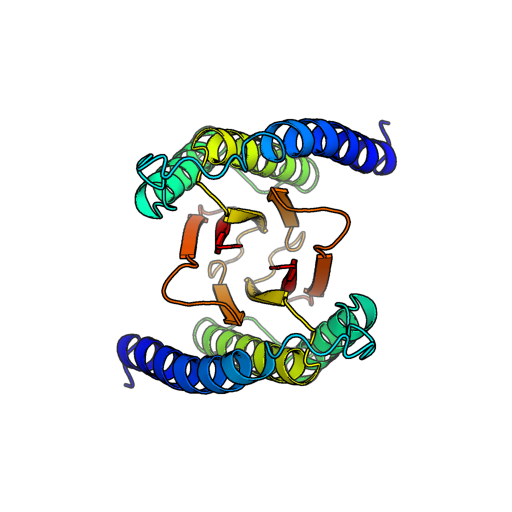.94 130 LEU A C 1
ATOM 1056 O O . LEU A 1 130 ? -5.746 -15.484 -6.922 1 92.94 130 LEU A O 1
ATOM 1060 N N . THR A 1 131 ? -4.176 -13.992 -7.102 1 93.81 131 THR A N 1
ATOM 1061 C CA . THR A 1 131 ? -4.438 -13.289 -5.852 1 93.81 131 THR A CA 1
ATOM 1062 C C . THR A 1 131 ? -4.602 -11.789 -6.094 1 93.81 131 THR A C 1
ATOM 1064 O O . THR A 1 131 ? -3.869 -11.203 -6.891 1 93.81 131 THR A O 1
ATOM 1067 N N . ILE A 1 132 ? -5.562 -11.18 -5.48 1 95.81 132 ILE A N 1
ATOM 1068 C CA . ILE A 1 132 ? -5.777 -9.734 -5.516 1 95.81 132 ILE A CA 1
ATOM 1069 C C . ILE A 1 132 ? -5.742 -9.18 -4.094 1 95.81 132 ILE A C 1
ATOM 1071 O O . ILE A 1 132 ? -6.445 -9.672 -3.209 1 95.81 132 ILE A O 1
ATOM 1075 N N . SER A 1 133 ? -4.949 -8.219 -3.871 1 96.19 133 SER A N 1
ATOM 1076 C CA . SER A 1 133 ? -4.938 -7.457 -2.625 1 96.19 133 SER A CA 1
ATOM 1077 C C . SER A 1 133 ? -5.402 -6.02 -2.85 1 96.19 133 SER A C 1
ATOM 1079 O O . SER A 1 133 ? -4.945 -5.352 -3.779 1 96.19 133 SER A O 1
ATOM 1081 N N . ALA A 1 134 ? -6.32 -5.582 -2.08 1 98 134 ALA A N 1
ATOM 1082 C CA . ALA A 1 134 ? -6.832 -4.215 -2.107 1 98 134 ALA A CA 1
ATOM 1083 C C . ALA A 1 134 ? -6.719 -3.559 -0.735 1 98 134 ALA A C 1
ATOM 1085 O O . ALA A 1 134 ? -7.035 -4.176 0.283 1 98 134 ALA A O 1
ATOM 1086 N N . ALA A 1 135 ? -6.258 -2.33 -0.715 1 98.06 135 ALA A N 1
ATOM 1087 C CA . ALA A 1 135 ? -6.074 -1.629 0.553 1 98.06 135 ALA A CA 1
ATOM 1088 C C . ALA A 1 135 ? -6.387 -0.143 0.409 1 98.06 135 ALA A C 1
ATOM 1090 O O . ALA A 1 135 ? -6.203 0.436 -0.664 1 98.06 135 ALA A O 1
ATOM 1091 N N . VAL A 1 136 ? -6.875 0.456 1.471 1 98.56 136 VAL A N 1
ATOM 1092 C CA . VAL A 1 136 ? -7.02 1.903 1.599 1 98.56 136 VAL A CA 1
ATOM 1093 C C . VAL A 1 136 ? -6.359 2.375 2.895 1 98.56 136 VAL A C 1
ATOM 1095 O O . VAL A 1 136 ? -6.656 1.854 3.973 1 98.56 136 VAL A O 1
ATOM 1098 N N . TYR A 1 137 ? -5.48 3.256 2.787 1 98.06 137 TYR A N 1
ATOM 1099 C CA . TYR A 1 137 ? -4.891 3.932 3.938 1 98.06 137 TYR A CA 1
ATOM 1100 C C . TYR A 1 137 ? -5.441 5.344 4.082 1 98.06 137 TYR A C 1
ATOM 1102 O O . TYR A 1 137 ? -5.473 6.105 3.111 1 98.06 137 TYR A O 1
ATOM 1110 N N . ALA A 1 138 ? -5.895 5.645 5.195 1 97.88 138 ALA A N 1
ATOM 1111 C CA . ALA A 1 138 ? -6.52 6.938 5.465 1 97.88 138 ALA A CA 1
ATOM 1112 C C . ALA A 1 138 ? -5.742 7.715 6.52 1 97.88 138 ALA A C 1
ATOM 1114 O O . ALA A 1 138 ? -5.656 7.293 7.676 1 97.88 138 ALA A O 1
ATOM 1115 N N . LEU A 1 139 ? -5.242 8.852 6.184 1 96.62 139 LEU A N 1
ATOM 1116 C CA . LEU A 1 139 ? -4.441 9.672 7.09 1 96.62 139 LEU A CA 1
ATOM 1117 C C . LEU A 1 139 ? -5.133 11 7.383 1 96.62 139 LEU A C 1
ATOM 1119 O O . LEU A 1 139 ? -5.418 11.766 6.461 1 96.62 139 LEU A O 1
ATOM 1123 N N . TYR A 1 140 ? -5.395 11.203 8.633 1 94.94 140 TYR A N 1
ATOM 1124 C CA . TYR A 1 140 ? -6.078 12.422 9.062 1 94.94 140 TYR A CA 1
ATOM 1125 C C . TYR A 1 140 ? -5.148 13.625 8.984 1 94.94 140 TYR A C 1
ATOM 1127 O O . TYR A 1 140 ? -4.043 13.594 9.531 1 94.94 140 TYR A O 1
ATOM 1135 N N . CYS A 1 141 ? -5.539 14.641 8.211 1 90.56 141 CYS A N 1
ATOM 1136 C CA . CYS A 1 141 ? -4.73 15.844 8.062 1 90.56 141 CYS A CA 1
ATOM 1137 C C . CYS A 1 141 ? -5.48 17.062 8.57 1 90.56 141 CYS A C 1
ATOM 1139 O O . CYS A 1 141 ? -6.621 17.312 8.172 1 90.56 141 CYS A O 1
ATOM 1141 N N . GLU A 1 142 ? -4.98 17.672 9.516 1 79.06 142 GLU A N 1
ATOM 1142 C CA . GLU A 1 142 ? -5.617 18.844 10.109 1 79.06 142 GLU A CA 1
ATOM 1143 C C . GLU A 1 142 ? -5.527 20.047 9.172 1 79.06 142 GLU A C 1
ATOM 1145 O O . GLU A 1 142 ? -4.578 20.172 8.398 1 79.06 142 GLU A O 1
ATOM 1150 N N . MET B 1 1 ? 5.688 -18.625 22.719 1 24.52 1 MET B N 1
ATOM 1151 C CA . MET B 1 1 ? 4.812 -18.391 21.578 1 24.52 1 MET B CA 1
ATOM 1152 C C . MET B 1 1 ? 4.258 -16.969 21.594 1 24.52 1 MET B C 1
ATOM 1154 O O . MET B 1 1 ? 3.33 -16.672 22.344 1 24.52 1 MET B O 1
ATOM 1158 N N . LYS B 1 2 ? 5.113 -16.062 21.484 1 38.19 2 LYS B N 1
ATOM 1159 C CA . LYS B 1 2 ? 4.781 -14.648 21.719 1 38.19 2 LYS B CA 1
ATOM 1160 C C . LYS B 1 2 ? 3.682 -14.188 20.766 1 38.19 2 LYS B C 1
ATOM 1162 O O . LYS B 1 2 ? 3.799 -14.336 19.547 1 38.19 2 LYS B O 1
ATOM 1167 N N . SER B 1 3 ? 2.492 -14.086 21.344 1 32.88 3 SER B N 1
ATOM 1168 C CA . SER B 1 3 ? 1.181 -13.93 20.719 1 32.88 3 SER B CA 1
ATOM 1169 C C . SER B 1 3 ? 1.13 -12.68 19.844 1 32.88 3 SER B C 1
ATOM 1171 O O . SER B 1 3 ? 1.864 -11.719 20.094 1 32.88 3 SER B O 1
ATOM 1173 N N . PHE B 1 4 ? 0.468 -12.82 18.672 1 39.25 4 PHE B N 1
ATOM 1174 C CA . PHE B 1 4 ? 0.101 -11.789 17.703 1 39.25 4 PHE B CA 1
ATOM 1175 C C . PHE B 1 4 ? -0.358 -10.523 18.422 1 39.25 4 PHE B C 1
ATOM 1177 O O . PHE B 1 4 ? -0.233 -9.422 17.891 1 39.25 4 PHE B O 1
ATOM 1184 N N . SER B 1 5 ? -0.923 -10.734 19.594 1 41.25 5 SER B N 1
ATOM 1185 C CA . SER B 1 5 ? -1.406 -9.641 20.422 1 41.25 5 SER B CA 1
ATOM 1186 C C . SER B 1 5 ? -0.25 -8.82 20.984 1 41.25 5 SER B C 1
ATOM 1188 O O . SER B 1 5 ? -0.339 -7.59 21.062 1 41.25 5 SER B O 1
ATOM 1190 N N . ASP B 1 6 ? 0.727 -9.461 21.297 1 46.72 6 ASP B N 1
ATOM 1191 C CA . ASP B 1 6 ? 1.855 -8.789 21.938 1 46.72 6 ASP B CA 1
ATOM 1192 C C . ASP B 1 6 ? 2.574 -7.867 20.938 1 46.72 6 ASP B C 1
ATOM 1194 O O . ASP B 1 6 ? 3.053 -6.797 21.328 1 46.72 6 ASP B O 1
ATOM 1198 N N . LEU B 1 7 ? 2.566 -8.234 19.734 1 36.81 7 LEU B N 1
ATOM 1199 C CA . LEU B 1 7 ? 3.234 -7.445 18.703 1 36.81 7 LEU B CA 1
ATOM 1200 C C . LEU B 1 7 ? 2.453 -6.168 18.406 1 36.81 7 LEU B C 1
ATOM 1202 O O . LEU B 1 7 ? 3.045 -5.113 18.172 1 36.81 7 LEU B O 1
ATOM 1206 N N . LYS B 1 8 ? 1.161 -6.234 18.562 1 39.5 8 LYS B N 1
ATOM 1207 C CA . LYS B 1 8 ? 0.33 -5.047 18.391 1 39.5 8 LYS B CA 1
ATOM 1208 C C . LYS B 1 8 ? 0.663 -3.986 19.438 1 39.5 8 LYS B C 1
ATOM 1210 O O . LYS B 1 8 ? 0.765 -2.801 19.125 1 39.5 8 LYS B O 1
ATOM 1215 N N . THR B 1 9 ? 0.732 -4.613 20.672 1 42.31 9 THR B N 1
ATOM 1216 C CA . THR B 1 9 ? 0.971 -3.711 21.797 1 42.31 9 THR B CA 1
ATOM 1217 C C . THR B 1 9 ? 2.346 -3.059 21.688 1 42.31 9 THR B C 1
ATOM 1219 O O . THR B 1 9 ? 2.496 -1.864 21.938 1 42.31 9 THR B O 1
ATOM 1222 N N . ALA B 1 10 ? 3.287 -3.811 21.375 1 41.25 10 ALA B N 1
ATOM 1223 C CA . ALA B 1 10 ? 4.652 -3.293 21.328 1 41.25 10 ALA B CA 1
ATOM 1224 C C . ALA B 1 10 ? 4.777 -2.186 20.281 1 41.25 10 ALA B C 1
ATOM 1226 O O . ALA B 1 10 ? 5.465 -1.187 20.516 1 41.25 10 ALA B O 1
ATOM 1227 N N . LEU B 1 11 ? 4.094 -2.305 19.312 1 39.34 11 LEU B N 1
ATOM 1228 C CA . LEU B 1 11 ? 4.125 -1.334 18.234 1 39.34 11 LEU B CA 1
ATOM 1229 C C . LEU B 1 11 ? 3.412 -0.046 18.625 1 39.34 11 LEU B C 1
ATOM 1231 O O . LEU B 1 11 ? 3.859 1.05 18.281 1 39.34 11 LEU B O 1
ATOM 1235 N N . LYS B 1 12 ? 2.455 -0.244 19.531 1 39.66 12 LYS B N 1
ATOM 1236 C CA . LYS B 1 12 ? 1.735 0.921 20.031 1 39.66 12 LYS B CA 1
ATOM 1237 C C . LYS B 1 12 ? 2.625 1.767 20.938 1 39.66 12 LYS B C 1
ATOM 1239 O O . LYS B 1 12 ? 2.633 2.996 20.844 1 39.66 12 LYS B O 1
ATOM 1244 N N . ALA B 1 13 ? 3.326 1.092 21.875 1 38.88 13 ALA B N 1
ATOM 1245 C CA . ALA B 1 13 ? 4.172 1.778 22.844 1 38.88 13 ALA B CA 1
ATOM 1246 C C . ALA B 1 13 ? 5.238 2.617 22.141 1 38.88 13 ALA B C 1
ATOM 1248 O O . ALA B 1 13 ? 5.496 3.758 22.547 1 38.88 13 ALA B O 1
ATOM 1249 N N . ASP B 1 14 ? 5.805 2.111 21.25 1 39.25 14 ASP B N 1
ATOM 1250 C CA . ASP B 1 14 ? 6.871 2.846 20.578 1 39.25 14 ASP B CA 1
ATOM 1251 C C . ASP B 1 14 ? 6.312 4.02 19.781 1 39.25 14 ASP B C 1
ATOM 1253 O O . ASP B 1 14 ? 7.027 4.984 19.5 1 39.25 14 ASP B O 1
ATOM 1257 N N . PHE B 1 15 ? 5.055 3.934 19.547 1 34.81 15 PHE B N 1
ATOM 1258 C CA . PHE B 1 15 ? 4.367 5.004 18.828 1 34.81 15 PHE B CA 1
ATOM 1259 C C . PHE B 1 15 ? 4.238 6.246 19.688 1 34.81 15 PHE B C 1
ATOM 1261 O O . PHE B 1 15 ? 4.383 7.367 19.203 1 34.81 15 PHE B O 1
ATOM 1268 N N . HIS B 1 16 ? 3.957 6.023 21 1 36 16 HIS B N 1
ATOM 1269 C CA . HIS B 1 16 ? 3.766 7.152 21.906 1 36 16 HIS B CA 1
ATOM 1270 C C . HIS B 1 16 ? 5.047 7.965 22.047 1 36 16 HIS B C 1
ATOM 1272 O O . HIS B 1 16 ? 5 9.195 22.141 1 36 16 HIS B O 1
ATOM 1278 N N . GLN B 1 17 ? 6.082 7.359 22.094 1 38.44 17 GLN B N 1
ATOM 1279 C CA . GLN B 1 17 ? 7.328 8.078 22.328 1 38.44 17 GLN B CA 1
ATOM 1280 C C . GLN B 1 17 ? 7.684 8.969 21.141 1 38.44 17 GLN B C 1
ATOM 1282 O O . GLN B 1 17 ? 8.195 10.078 21.328 1 38.44 17 GLN B O 1
ATOM 1287 N N . ILE B 1 18 ? 7.27 8.641 20.016 1 38.44 18 ILE B N 1
ATOM 1288 C CA . ILE B 1 18 ? 7.672 9.398 18.844 1 38.44 18 ILE B CA 1
ATOM 1289 C C . ILE B 1 18 ? 6.789 10.633 18.688 1 38.44 18 ILE B C 1
ATOM 1291 O O . ILE B 1 18 ? 7.281 11.727 18.391 1 38.44 18 ILE B O 1
ATOM 1295 N N . VAL B 1 19 ? 5.559 10.578 19.109 1 34.34 19 VAL B N 1
ATOM 1296 C CA . VAL B 1 19 ? 4.645 11.703 18.969 1 34.34 19 VAL B CA 1
ATOM 1297 C C . VAL B 1 19 ? 5.043 12.82 19.938 1 34.34 19 VAL B C 1
ATOM 1299 O O . VAL B 1 19 ? 4.867 14 19.625 1 34.34 19 VAL B O 1
ATOM 1302 N N . ALA B 1 20 ? 5.426 12.594 21.172 1 34.12 20 ALA B N 1
ATOM 1303 C CA . ALA B 1 20 ? 5.688 13.617 22.188 1 34.12 20 ALA B CA 1
ATOM 1304 C C . ALA B 1 20 ? 6.797 14.562 21.734 1 34.12 20 ALA B C 1
ATOM 1306 O O . ALA B 1 20 ? 6.723 15.773 21.969 1 34.12 20 ALA B O 1
ATOM 1307 N N . LYS B 1 21 ? 7.727 14.086 21.141 1 36.88 21 LYS B N 1
ATOM 1308 C CA . LYS B 1 21 ? 8.82 15.008 20.859 1 36.88 21 LYS B CA 1
ATOM 1309 C C . LYS B 1 21 ? 8.414 16 19.766 1 36.88 21 LYS B C 1
ATOM 1311 O O . LYS B 1 21 ? 9.016 17.078 19.641 1 36.88 21 LYS B O 1
ATOM 1316 N N . LYS B 1 22 ? 7.402 15.68 18.984 1 38.47 22 LYS B N 1
ATOM 1317 C CA . LYS B 1 22 ? 7.094 16.562 17.859 1 38.47 22 LYS B CA 1
ATOM 1318 C C . LYS B 1 22 ? 6.238 17.75 18.297 1 38.47 22 LYS B C 1
ATOM 1320 O O . LYS B 1 22 ? 6.289 18.812 17.688 1 38.47 22 LYS B O 1
ATOM 1325 N N . VAL B 1 23 ? 5.387 17.609 19.312 1 34.66 23 VAL B N 1
ATOM 1326 C CA . VAL B 1 23 ? 4.504 18.719 19.688 1 34.66 23 VAL B CA 1
ATOM 1327 C C . VAL B 1 23 ? 5.332 19.906 20.141 1 34.66 23 VAL B C 1
ATOM 1329 O O . VAL B 1 23 ? 4.887 21.062 20.047 1 34.66 23 VAL B O 1
ATOM 1332 N N . LEU B 1 24 ? 6.406 19.719 20.812 1 35 24 LEU B N 1
ATOM 1333 C CA . LEU B 1 24 ? 6.996 20.906 21.438 1 35 24 LEU B CA 1
ATOM 1334 C C . LEU B 1 24 ? 7.484 21.875 20.375 1 35 24 LEU B C 1
ATOM 1336 O O . LEU B 1 24 ? 7.695 23.062 20.656 1 35 24 LEU B O 1
ATOM 1340 N N . LYS B 1 25 ? 7.785 21.406 19.188 1 36.81 25 LYS B N 1
ATOM 1341 C CA . LYS B 1 25 ? 8.5 22.391 18.391 1 36.81 25 LYS B CA 1
ATOM 1342 C C . LYS B 1 25 ? 7.531 23.344 17.688 1 36.81 25 LYS B C 1
ATOM 1344 O O . LYS B 1 25 ? 7.895 24 16.703 1 36.81 25 LYS B O 1
ATOM 1349 N N . TYR B 1 26 ? 6.227 23.422 17.953 1 35.72 26 TYR B N 1
ATOM 1350 C CA . TYR B 1 26 ? 5.453 24.391 17.188 1 35.72 26 TYR B CA 1
ATOM 1351 C C . TYR B 1 26 ? 5.852 25.812 17.562 1 35.72 26 TYR B C 1
ATOM 1353 O O . TYR B 1 26 ? 5.043 26.578 18.094 1 35.72 26 TYR B O 1
ATOM 1361 N N . ALA B 1 27 ? 6.805 26.156 18.312 1 34.5 27 ALA B N 1
ATOM 1362 C CA . ALA B 1 27 ? 7.008 27.578 18.547 1 34.5 27 ALA B CA 1
ATOM 1363 C C . ALA B 1 27 ? 7.02 28.344 17.219 1 34.5 27 ALA B C 1
ATOM 1365 O O . ALA B 1 27 ? 7.457 27.828 16.203 1 34.5 27 ALA B O 1
ATOM 1366 N N . ASN B 1 28 ? 6.281 29.578 16.953 1 35.59 28 ASN B N 1
ATOM 1367 C CA . ASN B 1 28 ? 6.152 30.656 15.969 1 35.59 28 ASN B CA 1
ATOM 1368 C C . ASN B 1 28 ? 7.488 30.984 15.312 1 35.59 28 ASN B C 1
ATOM 1370 O O . ASN B 1 28 ? 7.625 32 14.641 1 35.59 28 ASN B O 1
ATOM 1374 N N . SER B 1 29 ? 8.633 30.828 16.016 1 41.88 29 SER B N 1
ATOM 1375 C CA . SER B 1 29 ? 9.766 31.375 15.281 1 41.88 29 SER B CA 1
ATOM 1376 C C . SER B 1 29 ? 9.742 30.938 13.82 1 41.88 29 SER B C 1
ATOM 1378 O O . SER B 1 29 ? 9.242 29.859 13.508 1 41.88 29 SER B O 1
ATOM 1380 N N . TYR B 1 30 ? 9.586 31.969 12.773 1 40.19 30 TYR B N 1
ATOM 1381 C CA . TYR B 1 30 ? 10 31.844 11.383 1 40.19 30 TYR B CA 1
ATOM 1382 C C . TYR B 1 30 ? 11.133 30.844 11.234 1 40.19 30 TYR B C 1
ATOM 1384 O O . TYR B 1 30 ? 12.305 31.219 11.211 1 40.19 30 TYR B O 1
ATOM 1392 N N . GLN B 1 31 ? 11.477 30.031 12.156 1 42.75 31 GLN B N 1
ATOM 1393 C CA . GLN B 1 31 ? 12.617 29.203 11.789 1 42.75 31 GLN B CA 1
ATOM 1394 C C . GLN B 1 31 ? 12.555 28.797 10.32 1 42.75 31 GLN B C 1
ATOM 1396 O O . GLN B 1 31 ? 11.555 28.234 9.875 1 42.75 31 GLN B O 1
ATOM 1401 N N . LEU B 1 32 ? 13.008 29.562 9.336 1 42.88 32 LEU B N 1
ATOM 1402 C CA . LEU B 1 32 ? 13.531 29.25 8.016 1 42.88 32 LEU B CA 1
ATOM 1403 C C . LEU B 1 32 ? 13.953 27.797 7.926 1 42.88 32 LEU B C 1
ATOM 1405 O O . LEU B 1 32 ? 14.945 27.469 7.262 1 42.88 32 LEU B O 1
ATOM 1409 N N . GLU B 1 33 ? 14 27.094 8.953 1 48.91 33 GLU B N 1
ATOM 1410 C CA . GLU B 1 33 ? 14.633 25.781 8.828 1 48.91 33 GLU B CA 1
ATOM 1411 C C . GLU B 1 33 ? 14.156 25.062 7.566 1 48.91 33 GLU B C 1
ATOM 1413 O O . GLU B 1 33 ? 12.984 25.156 7.191 1 48.91 33 GLU B O 1
ATOM 1418 N N . SER B 1 34 ? 15.117 24.922 6.734 1 56.69 34 SER B N 1
ATOM 1419 C CA . SER B 1 34 ? 14.953 24.203 5.48 1 56.69 34 SER B CA 1
ATOM 1420 C C . SER B 1 34 ? 13.953 23.047 5.637 1 56.69 34 SER B C 1
ATOM 1422 O O . SER B 1 34 ? 14 22.312 6.625 1 56.69 34 SER B O 1
ATOM 1424 N N . LYS B 1 35 ? 12.695 23.141 5.25 1 76.75 35 LYS B N 1
ATOM 1425 C CA . LYS B 1 35 ? 11.695 22.062 5.215 1 76.75 35 LYS B CA 1
ATOM 1426 C C . LYS B 1 35 ? 12.258 20.812 4.555 1 76.75 35 LYS B C 1
ATOM 1428 O O . LYS B 1 35 ? 12.75 20.859 3.426 1 76.75 35 LYS B O 1
ATOM 1433 N N . ASN B 1 36 ? 12.805 19.922 5.453 1 94.12 36 ASN B N 1
ATOM 1434 C CA . ASN B 1 36 ? 13.211 18.609 4.938 1 94.12 36 ASN B CA 1
ATOM 1435 C C . ASN B 1 36 ? 12.055 17.906 4.234 1 94.12 36 ASN B C 1
ATOM 1437 O O . ASN B 1 36 ? 11.359 17.094 4.848 1 94.12 36 ASN B O 1
ATOM 1441 N N . LYS B 1 37 ? 11.883 18.219 2.984 1 94.75 37 LYS B N 1
ATOM 1442 C CA . LYS B 1 37 ? 10.789 17.656 2.193 1 94.75 37 LYS B CA 1
ATOM 1443 C C . LYS B 1 37 ? 11.07 16.203 1.838 1 94.75 37 LYS B C 1
ATOM 1445 O O . LYS B 1 37 ? 12.227 15.789 1.74 1 94.75 37 LYS B O 1
ATOM 1450 N N . PHE B 1 38 ? 10.039 15.531 1.671 1 97.19 38 PHE B N 1
ATOM 1451 C CA . PHE B 1 38 ? 10.164 14.156 1.208 1 97.19 38 PHE B CA 1
ATOM 1452 C C . PHE B 1 38 ? 10.953 14.094 -0.096 1 97.19 38 PHE B C 1
ATOM 1454 O O . PHE B 1 38 ? 10.703 14.875 -1.018 1 97.19 38 PHE B O 1
ATOM 1461 N N . CYS B 1 39 ? 11.859 13.18 -0.159 1 97.62 39 CYS B N 1
ATOM 1462 C CA . CYS B 1 39 ? 12.688 12.977 -1.339 1 97.62 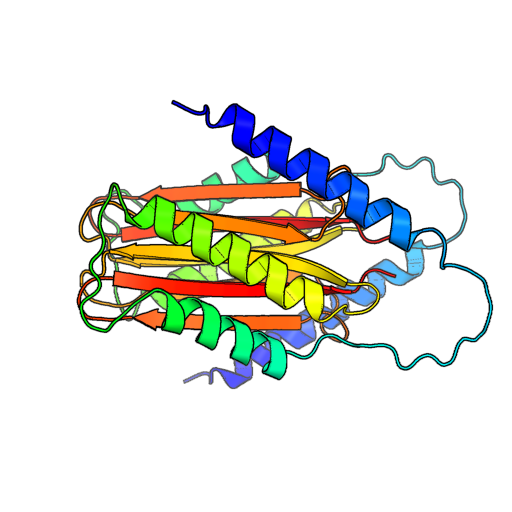39 CYS B CA 1
ATOM 1463 C C . CYS B 1 39 ? 12.547 11.555 -1.864 1 97.62 39 CYS B C 1
ATOM 1465 O O . CYS B 1 39 ? 13.148 10.625 -1.323 1 97.62 39 CYS B O 1
ATOM 1467 N N . PRO B 1 40 ? 11.812 11.375 -2.943 1 97.81 40 PRO B N 1
ATOM 1468 C CA . PRO B 1 40 ? 11.57 10.031 -3.459 1 97.81 40 PRO B CA 1
ATOM 1469 C C . PRO B 1 40 ? 12.859 9.273 -3.775 1 97.81 40 PRO B C 1
ATOM 1471 O O . PRO B 1 40 ? 12.945 8.07 -3.527 1 97.81 40 PRO B O 1
ATOM 1474 N N . GLU B 1 41 ? 13.859 9.93 -4.293 1 97.88 41 GLU B N 1
ATOM 1475 C CA . GLU B 1 41 ? 15.109 9.289 -4.684 1 97.88 41 GLU B CA 1
ATOM 1476 C C . GLU B 1 41 ? 15.812 8.68 -3.479 1 97.88 41 GLU B C 1
ATOM 1478 O O . GLU B 1 41 ? 16.328 7.559 -3.553 1 97.88 41 GLU B O 1
ATOM 1483 N N . LYS B 1 42 ? 15.906 9.453 -2.445 1 98.31 42 LYS B N 1
ATOM 1484 C CA . LYS B 1 42 ? 16.531 8.938 -1.224 1 98.31 42 LYS B CA 1
ATOM 1485 C C . LYS B 1 42 ? 15.773 7.719 -0.698 1 98.31 42 LYS B C 1
ATOM 1487 O O . LYS B 1 42 ? 16.391 6.734 -0.289 1 98.31 42 LYS B O 1
ATOM 1492 N N . VAL B 1 43 ? 14.453 7.805 -0.684 1 98.69 43 VAL B N 1
ATOM 1493 C CA . VAL B 1 43 ? 13.641 6.719 -0.15 1 98.69 43 VAL B CA 1
ATOM 1494 C C . VAL B 1 43 ? 13.75 5.496 -1.058 1 98.69 43 VAL B C 1
ATOM 1496 O O . VAL B 1 43 ? 13.812 4.363 -0.577 1 98.69 43 VAL B O 1
ATOM 1499 N N . GLU B 1 44 ? 13.766 5.719 -2.355 1 98.5 44 GLU B N 1
ATOM 1500 C CA . GLU B 1 44 ? 13.938 4.605 -3.283 1 98.5 44 GLU B CA 1
ATOM 1501 C C . GLU B 1 44 ? 15.25 3.865 -3.02 1 98.5 44 GLU B C 1
ATOM 1503 O O . GLU B 1 44 ? 15.305 2.637 -3.105 1 98.5 44 GLU B O 1
ATOM 1508 N N . ARG B 1 45 ? 16.297 4.598 -2.77 1 98.5 45 ARG B N 1
ATOM 1509 C CA . ARG B 1 45 ? 17.578 3.98 -2.432 1 98.5 45 ARG B CA 1
ATOM 1510 C C . ARG B 1 45 ? 17.453 3.113 -1.183 1 98.5 45 ARG B C 1
ATOM 1512 O O . ARG B 1 45 ? 17.984 2.002 -1.138 1 98.5 45 ARG B O 1
ATOM 1519 N N . ILE B 1 46 ? 16.781 3.609 -0.198 1 98.75 46 ILE B N 1
ATOM 1520 C CA . ILE B 1 46 ? 16.562 2.861 1.035 1 98.75 46 ILE B CA 1
ATOM 1521 C C . ILE B 1 46 ? 15.781 1.59 0.736 1 98.75 46 ILE B C 1
ATOM 1523 O O . ILE B 1 46 ? 16.109 0.513 1.237 1 98.75 46 ILE B O 1
ATOM 1527 N N . LEU B 1 47 ? 14.656 1.71 -0.049 1 98.69 47 LEU B N 1
ATOM 1528 C CA . LEU B 1 47 ? 13.867 0.547 -0.433 1 98.69 47 LEU B CA 1
ATOM 1529 C C . LEU B 1 47 ? 14.742 -0.52 -1.079 1 98.69 47 LEU B C 1
ATOM 1531 O O . LEU B 1 47 ? 14.656 -1.699 -0.73 1 98.69 47 LEU B O 1
ATOM 1535 N N . HIS B 1 48 ? 15.586 -0.099 -1.975 1 98.19 48 HIS B N 1
ATOM 1536 C CA . HIS B 1 48 ? 16.5 -1.004 -2.65 1 98.19 48 HIS B CA 1
ATOM 1537 C C . HIS B 1 48 ? 17.438 -1.687 -1.654 1 98.19 48 HIS B C 1
ATOM 1539 O O . HIS B 1 48 ? 17.594 -2.91 -1.678 1 98.19 48 HIS B O 1
ATOM 1545 N N . GLU B 1 49 ? 18.094 -0.916 -0.796 1 98.31 49 GLU B N 1
ATOM 1546 C CA . GLU B 1 49 ? 19.078 -1.431 0.163 1 98.31 49 GLU B CA 1
ATOM 1547 C C . GLU B 1 49 ? 18.422 -2.424 1.126 1 98.31 49 GLU B C 1
ATOM 1549 O O . GLU B 1 49 ? 18.984 -3.488 1.396 1 98.31 49 GLU B O 1
ATOM 1554 N N . VAL B 1 50 ? 17.25 -2.072 1.687 1 98.38 50 VAL B N 1
ATOM 1555 C CA . VAL B 1 50 ? 16.547 -2.91 2.658 1 98.38 50 VAL B CA 1
ATOM 1556 C C . VAL B 1 50 ? 16.234 -4.27 2.037 1 98.38 50 VAL B C 1
ATOM 1558 O O . VAL B 1 50 ? 16.438 -5.309 2.668 1 98.38 50 VAL B O 1
ATOM 1561 N N . VAL B 1 51 ? 15.734 -4.309 0.801 1 98 51 VAL B N 1
ATOM 1562 C CA . VAL B 1 51 ? 15.367 -5.555 0.133 1 98 51 VAL B CA 1
ATOM 1563 C C . VAL B 1 51 ? 16.625 -6.316 -0.261 1 98 51 VAL B C 1
ATOM 1565 O O . VAL B 1 51 ? 16.734 -7.52 -0.013 1 98 51 VAL B O 1
ATOM 1568 N N . ALA B 1 52 ? 17.656 -5.613 -0.788 1 96.88 52 ALA B N 1
ATOM 1569 C CA . ALA B 1 52 ? 18.875 -6.242 -1.266 1 96.88 52 ALA B CA 1
ATOM 1570 C C . ALA B 1 52 ? 19.641 -6.906 -0.12 1 96.88 52 ALA B C 1
ATOM 1572 O O . ALA B 1 52 ? 20.312 -7.926 -0.317 1 96.88 52 ALA B O 1
ATOM 1573 N N . GLU B 1 53 ? 19.562 -6.328 1.033 1 97.19 53 GLU B N 1
ATOM 1574 C CA . GLU B 1 53 ? 20.266 -6.859 2.197 1 97.19 53 GLU B CA 1
ATOM 1575 C C . GLU B 1 53 ? 19.594 -8.133 2.713 1 97.19 53 GLU B C 1
ATOM 1577 O O . GLU B 1 53 ? 20.203 -8.906 3.453 1 97.19 53 GLU B O 1
ATOM 1582 N N . SER B 1 54 ? 18.344 -8.391 2.393 1 95.75 54 SER B N 1
ATOM 1583 C CA . SER B 1 54 ? 17.594 -9.477 3.002 1 95.75 54 SER B CA 1
ATOM 1584 C C . SER B 1 54 ? 17.391 -10.625 2.018 1 95.75 54 SER B C 1
ATOM 1586 O O . SER B 1 54 ? 17.031 -11.734 2.418 1 95.75 54 SER B O 1
ATOM 1588 N N . VAL B 1 55 ? 17.531 -10.391 0.737 1 95.25 55 VAL B N 1
ATOM 1589 C CA . VAL B 1 55 ? 17.188 -11.414 -0.248 1 95.25 55 VAL B CA 1
ATOM 1590 C C . VAL B 1 55 ? 18.328 -11.562 -1.253 1 95.25 55 VAL B C 1
ATOM 1592 O O . VAL B 1 55 ? 19.094 -10.617 -1.491 1 95.25 55 VAL B O 1
ATOM 1595 N N . THR B 1 56 ? 18.469 -12.75 -1.758 1 92.06 56 THR B N 1
ATOM 1596 C CA . THR B 1 56 ? 19.406 -13.07 -2.834 1 92.06 56 THR B CA 1
ATOM 1597 C C . THR B 1 56 ? 18.656 -13.648 -4.035 1 92.06 56 THR B C 1
ATOM 1599 O O . THR B 1 56 ? 17.453 -13.867 -3.979 1 92.06 56 THR B O 1
ATOM 1602 N N . VAL B 1 57 ? 19.391 -13.922 -5.141 1 90.38 57 VAL B N 1
ATOM 1603 C CA . VAL B 1 57 ? 18.828 -14.484 -6.359 1 90.38 57 VAL B CA 1
ATOM 1604 C C . VAL B 1 57 ? 18.297 -15.891 -6.086 1 90.38 57 VAL B C 1
ATOM 1606 O O . VAL B 1 57 ? 17.469 -16.406 -6.828 1 90.38 57 VAL B O 1
ATOM 1609 N N . ASP B 1 58 ? 18.734 -16.5 -4.887 1 93.44 58 ASP B N 1
ATOM 1610 C CA . ASP B 1 58 ? 18.375 -17.875 -4.586 1 93.44 58 ASP B CA 1
ATOM 1611 C C . ASP B 1 58 ? 17.312 -17.938 -3.492 1 93.44 58 ASP B C 1
ATOM 1613 O O . ASP B 1 58 ? 16.844 -19.031 -3.123 1 93.44 58 ASP B O 1
ATOM 1617 N N . THR B 1 59 ? 16.953 -16.797 -3.055 1 94.75 59 THR B N 1
ATOM 1618 C CA . THR B 1 59 ? 15.969 -16.781 -1.985 1 94.75 59 THR B CA 1
ATOM 1619 C C . THR B 1 59 ? 14.625 -17.312 -2.482 1 94.75 59 THR B C 1
ATOM 1621 O O . THR B 1 59 ? 14.164 -16.938 -3.559 1 94.75 59 THR B O 1
ATOM 1624 N N . ARG B 1 60 ? 14.039 -18.188 -1.711 1 92.56 60 ARG B N 1
ATOM 1625 C CA . ARG B 1 60 ? 12.766 -18.797 -2.086 1 92.56 60 ARG B CA 1
ATOM 1626 C C . ARG B 1 60 ? 11.656 -18.375 -1.129 1 92.56 60 ARG B C 1
ATOM 1628 O O . ARG B 1 60 ? 11.914 -18.078 0.037 1 92.56 60 ARG B O 1
ATOM 1635 N N . TYR B 1 61 ? 10.516 -18.422 -1.707 1 93.06 61 TYR B N 1
ATOM 1636 C CA . TYR B 1 61 ? 9.375 -18.234 -0.823 1 93.06 61 TYR B CA 1
ATOM 1637 C C . TYR B 1 61 ? 9.195 -19.422 0.11 1 93.06 61 TYR B C 1
ATOM 1639 O O . TYR B 1 61 ? 9.242 -20.578 -0.328 1 93.06 61 TYR B O 1
ATOM 1647 N N . ASP B 1 62 ? 9.008 -19.172 1.361 1 92.5 62 ASP B N 1
ATOM 1648 C CA . ASP B 1 62 ? 8.75 -20.156 2.402 1 92.5 62 ASP B CA 1
ATOM 1649 C C . ASP B 1 62 ? 7.637 -19.703 3.34 1 92.5 62 ASP B C 1
ATOM 1651 O O . ASP B 1 62 ? 7.734 -18.641 3.957 1 92.5 62 ASP B O 1
ATOM 1655 N N . ALA B 1 63 ? 6.633 -20.516 3.426 1 89.62 63 ALA B N 1
ATOM 1656 C CA . ALA B 1 63 ? 5.418 -20.141 4.148 1 89.62 63 ALA B CA 1
ATOM 1657 C C . ALA B 1 63 ? 5.727 -19.844 5.613 1 89.62 63 ALA B C 1
ATOM 1659 O O . ALA B 1 63 ? 4.988 -19.094 6.266 1 89.62 63 ALA B O 1
ATOM 1660 N N . VAL B 1 64 ? 6.742 -20.344 6.133 1 92.38 64 VAL B N 1
ATOM 1661 C CA . VAL B 1 64 ? 7.113 -20.125 7.527 1 92.38 64 VAL B CA 1
ATOM 1662 C C . VAL B 1 64 ? 8.086 -18.953 7.629 1 92.38 64 VAL B C 1
ATOM 1664 O O . VAL B 1 64 ? 7.914 -18.078 8.477 1 92.38 64 VAL B O 1
ATOM 1667 N N . GLU B 1 65 ? 9.047 -18.875 6.766 1 94.06 65 GLU B N 1
ATOM 1668 C CA . GLU B 1 65 ? 10.125 -17.906 6.875 1 94.06 65 GLU B CA 1
ATOM 1669 C C . GLU B 1 65 ? 9.742 -16.562 6.242 1 94.06 65 GLU B C 1
ATOM 1671 O O . GLU B 1 65 ? 10.227 -15.516 6.656 1 94.06 65 GLU B O 1
ATOM 1676 N N . SER B 1 66 ? 8.906 -16.594 5.199 1 94.81 66 SER B N 1
ATOM 1677 C CA . SER B 1 66 ? 8.578 -15.391 4.441 1 94.81 66 SER B CA 1
ATOM 1678 C C . SER B 1 66 ? 7.852 -14.367 5.312 1 94.81 66 SER B C 1
ATOM 1680 O O . SER B 1 66 ? 8.125 -13.164 5.23 1 94.81 66 SER B O 1
ATOM 1682 N N . PRO B 1 67 ? 6.938 -14.844 6.191 1 95.25 67 PRO B N 1
ATOM 1683 C CA . PRO B 1 67 ? 6.328 -13.867 7.098 1 95.25 67 PRO B CA 1
ATOM 1684 C C . PRO B 1 67 ? 7.348 -13.195 8.016 1 95.25 67 PRO B C 1
ATOM 1686 O O . PRO B 1 67 ? 7.25 -11.992 8.273 1 95.25 67 PRO B O 1
ATOM 1689 N N . LYS B 1 68 ? 8.266 -13.906 8.469 1 96.94 68 LYS B N 1
ATOM 1690 C CA . LYS B 1 68 ? 9.328 -13.336 9.289 1 96.94 68 LYS B CA 1
ATOM 1691 C C . LYS B 1 68 ? 10.164 -12.328 8.5 1 96.94 68 LYS B C 1
ATOM 1693 O O . LYS B 1 68 ? 10.547 -11.281 9.023 1 96.94 68 LYS B O 1
ATOM 1698 N N . MET B 1 69 ? 10.438 -12.688 7.293 1 96.94 69 MET B N 1
ATOM 1699 C CA . MET B 1 69 ? 11.172 -11.797 6.406 1 96.94 69 MET B CA 1
ATOM 1700 C C . MET B 1 69 ? 10.398 -10.492 6.188 1 96.94 69 MET B C 1
ATOM 1702 O O . MET B 1 69 ? 10.984 -9.406 6.227 1 96.94 69 MET B O 1
ATOM 1706 N N . ALA B 1 70 ? 9.117 -10.633 5.926 1 97.12 70 ALA B N 1
ATOM 1707 C CA . ALA B 1 70 ? 8.281 -9.453 5.715 1 97.12 70 ALA B CA 1
ATOM 1708 C C . ALA B 1 70 ? 8.305 -8.539 6.934 1 97.12 70 ALA B C 1
ATOM 1710 O O . ALA B 1 70 ? 8.383 -7.312 6.797 1 97.12 70 ALA B O 1
ATOM 1711 N N . LEU B 1 71 ? 8.219 -9.141 8.109 1 97.31 71 LEU B N 1
ATOM 1712 C CA . LEU B 1 71 ? 8.258 -8.375 9.352 1 97.31 71 LEU B CA 1
ATOM 1713 C C . LEU B 1 71 ? 9.578 -7.629 9.492 1 97.31 71 LEU B C 1
ATOM 1715 O O . LEU B 1 71 ? 9.594 -6.441 9.82 1 97.31 71 LEU B O 1
ATOM 1719 N N . LYS B 1 72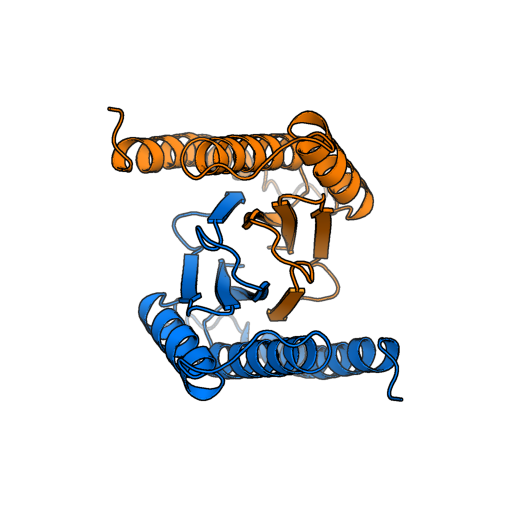 ? 10.609 -8.297 9.25 1 97.81 72 LYS B N 1
ATOM 1720 C CA . LYS B 1 72 ? 11.938 -7.688 9.336 1 97.81 72 LYS B CA 1
ATOM 1721 C C . LYS B 1 72 ? 12.086 -6.551 8.328 1 97.81 72 LYS B C 1
ATOM 1723 O O . LYS B 1 72 ? 12.555 -5.465 8.68 1 97.81 72 LYS B O 1
ATOM 1728 N N . LEU B 1 73 ? 11.727 -6.789 7.059 1 98.31 73 LEU B N 1
ATOM 1729 C CA . LEU B 1 73 ? 11.836 -5.789 6 1 98.31 73 LEU B CA 1
ATOM 1730 C C . LEU B 1 73 ? 11.023 -4.547 6.344 1 98.31 73 LEU B C 1
ATOM 1732 O O . LEU B 1 73 ? 11.508 -3.422 6.188 1 98.31 73 LEU B O 1
ATOM 1736 N N . SER B 1 74 ? 9.828 -4.77 6.77 1 97.75 74 SER B N 1
ATOM 1737 C CA . SER B 1 74 ? 8.953 -3.639 7.059 1 97.75 74 SER B CA 1
ATOM 1738 C C . SER B 1 74 ? 9.469 -2.826 8.242 1 97.75 74 SER B C 1
ATOM 1740 O O . SER B 1 74 ? 9.406 -1.595 8.227 1 97.75 74 SER B O 1
ATOM 1742 N N . ALA B 1 75 ? 9.961 -3.461 9.258 1 97.44 75 ALA B N 1
ATOM 1743 C CA . ALA B 1 75 ? 10.531 -2.777 10.422 1 97.44 75 ALA B CA 1
ATOM 1744 C C . ALA B 1 75 ? 11.789 -1.995 10.039 1 97.44 75 ALA B C 1
ATOM 1746 O O . ALA B 1 75 ? 11.945 -0.834 10.422 1 97.44 75 ALA B O 1
ATOM 1747 N N . ASP B 1 76 ? 12.672 -2.668 9.328 1 98.12 76 ASP B N 1
ATOM 1748 C CA . ASP B 1 76 ? 13.891 -2.014 8.867 1 98.12 76 ASP B CA 1
ATOM 1749 C C . ASP B 1 76 ? 13.57 -0.793 8.008 1 98.12 76 ASP B C 1
ATOM 1751 O O . ASP B 1 76 ? 14.18 0.266 8.172 1 98.12 76 ASP B O 1
ATOM 1755 N N . LEU B 1 77 ? 12.648 -0.966 7.062 1 98.38 77 LEU B N 1
ATOM 1756 C CA . LEU B 1 77 ? 12.227 0.122 6.188 1 98.38 77 LEU B CA 1
ATOM 1757 C C . LEU B 1 77 ? 11.688 1.295 7 1 98.38 77 LEU B C 1
ATOM 1759 O O . LEU B 1 77 ? 12.086 2.441 6.785 1 98.38 77 LEU B O 1
ATOM 1763 N N . ARG B 1 78 ? 10.812 1.017 7.871 1 98 78 ARG B N 1
ATOM 1764 C CA . ARG B 1 78 ? 10.234 2.057 8.711 1 98 78 ARG B CA 1
ATOM 1765 C C . ARG B 1 78 ? 11.312 2.811 9.477 1 98 78 ARG B C 1
ATOM 1767 O O . ARG B 1 78 ? 11.297 4.043 9.531 1 98 78 ARG B O 1
ATOM 1774 N N . GLU B 1 79 ? 12.227 2.131 10.07 1 98.19 79 GLU B N 1
ATOM 1775 C CA . GLU B 1 79 ? 13.273 2.748 10.883 1 98.19 79 GLU B CA 1
ATOM 1776 C C . GLU B 1 79 ? 14.18 3.635 10.031 1 98.19 79 GLU B C 1
ATOM 1778 O O . GLU B 1 79 ? 14.477 4.77 10.406 1 98.19 79 GLU B O 1
ATOM 1783 N N . ARG B 1 80 ? 14.594 3.162 8.969 1 98.44 80 ARG B N 1
ATOM 1784 C CA . ARG B 1 80 ? 15.508 3.906 8.109 1 98.44 80 ARG B CA 1
ATOM 1785 C C . ARG B 1 80 ? 14.828 5.141 7.523 1 98.44 80 ARG B C 1
ATOM 1787 O O . ARG B 1 80 ? 15.438 6.203 7.414 1 98.44 80 ARG B O 1
ATOM 1794 N N . VAL B 1 81 ? 13.578 4.996 7.078 1 98.25 81 VAL B N 1
ATOM 1795 C CA . VAL B 1 81 ? 12.859 6.141 6.535 1 98.25 81 VAL B CA 1
ATOM 1796 C C . VAL B 1 81 ? 12.594 7.16 7.641 1 98.25 81 VAL B C 1
ATOM 1798 O O . VAL B 1 81 ? 12.664 8.367 7.41 1 98.25 81 VAL B O 1
ATOM 1801 N N . LYS B 1 82 ? 12.242 6.645 8.805 1 97.81 82 LYS B N 1
ATOM 1802 C CA . LYS B 1 82 ? 12.047 7.512 9.961 1 97.81 82 LYS B CA 1
ATOM 1803 C C . LYS B 1 82 ? 13.289 8.359 10.227 1 97.81 82 LYS B C 1
ATOM 1805 O O . LYS B 1 82 ? 13.18 9.539 10.562 1 97.81 82 LYS B O 1
ATOM 1810 N N . ASP B 1 83 ? 14.438 7.844 10.078 1 97.62 83 ASP B N 1
ATOM 1811 C CA . ASP B 1 83 ? 15.711 8.492 10.367 1 97.62 83 ASP B CA 1
ATOM 1812 C C . ASP B 1 83 ? 15.977 9.633 9.383 1 97.62 83 ASP B C 1
ATOM 1814 O O . ASP B 1 83 ? 16.859 10.469 9.625 1 97.62 83 ASP B O 1
ATOM 1818 N N . LEU B 1 84 ? 15.273 9.703 8.266 1 96.94 84 LEU B N 1
ATOM 1819 C CA . LEU B 1 84 ? 15.422 10.812 7.32 1 96.94 84 LEU B CA 1
ATOM 1820 C C . LEU B 1 84 ? 14.75 12.07 7.848 1 96.94 84 LEU B C 1
ATOM 1822 O O . LEU B 1 84 ? 15.031 13.172 7.375 1 96.94 84 LEU B O 1
ATOM 1826 N N . GLN B 1 85 ? 13.789 11.977 8.789 1 96.06 85 GLN B N 1
ATOM 1827 C CA . GLN B 1 85 ? 13.164 13.055 9.547 1 96.06 85 GLN B CA 1
ATOM 1828 C C . GLN B 1 85 ? 12.5 14.062 8.625 1 96.06 85 GLN B C 1
ATOM 1830 O O . GLN B 1 85 ? 12.711 15.273 8.766 1 96.06 85 GLN B O 1
ATOM 1835 N N . PHE B 1 86 ? 11.703 13.602 7.703 1 96.19 86 PHE B N 1
ATOM 1836 C CA . PHE B 1 86 ? 10.945 14.5 6.848 1 96.19 86 PHE B CA 1
ATOM 1837 C C . PHE B 1 86 ? 9.984 15.352 7.668 1 96.19 86 PHE B C 1
ATOM 183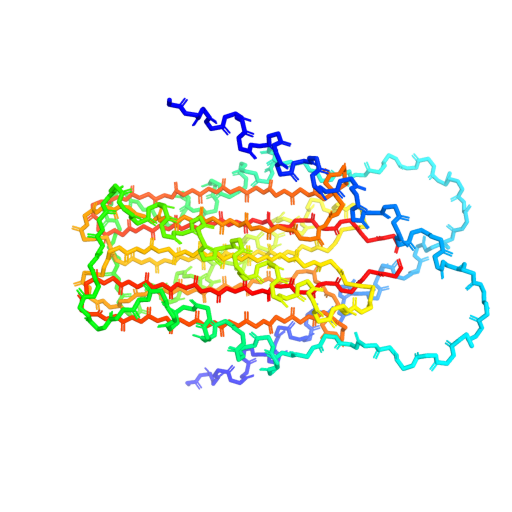9 O O . PHE B 1 86 ? 9.352 14.852 8.609 1 96.19 86 PHE B O 1
ATOM 1846 N N . ASP B 1 87 ? 9.867 16.609 7.285 1 94.75 87 ASP B N 1
ATOM 1847 C CA . ASP B 1 87 ? 9.047 17.547 8.047 1 94.75 87 ASP B CA 1
ATOM 1848 C C . ASP B 1 87 ? 7.59 17.484 7.609 1 94.75 87 ASP B C 1
ATOM 1850 O O . ASP B 1 87 ? 7.277 17.672 6.43 1 94.75 87 ASP B O 1
ATOM 1854 N N . ARG B 1 88 ? 6.691 17.219 8.609 1 93.75 88 ARG B N 1
ATOM 1855 C CA . ARG B 1 88 ? 5.25 17.359 8.438 1 93.75 88 ARG B CA 1
ATOM 1856 C C . ARG B 1 88 ? 4.699 16.312 7.488 1 93.75 88 ARG B C 1
ATOM 1858 O O . ARG B 1 88 ? 3.855 16.609 6.641 1 93.75 88 ARG B O 1
ATOM 1865 N N . TYR B 1 89 ? 5.262 15.141 7.52 1 96.06 89 TYR B N 1
ATOM 1866 C CA . TYR B 1 89 ? 4.746 14.039 6.715 1 96.06 89 TYR B CA 1
ATOM 1867 C C . TYR B 1 89 ? 4.277 12.891 7.598 1 96.06 89 TYR B C 1
ATOM 1869 O O . TYR B 1 89 ? 4.926 12.562 8.594 1 96.06 89 TYR B O 1
ATOM 1877 N N . LYS B 1 90 ? 3.168 12.352 7.281 1 96.75 90 LYS B N 1
ATOM 1878 C CA . LYS B 1 90 ? 2.811 11 7.684 1 96.75 90 LYS B CA 1
ATOM 1879 C C . LYS B 1 90 ? 3.227 9.977 6.625 1 96.75 90 LYS B C 1
ATOM 1881 O O . LYS B 1 90 ? 3.088 10.234 5.426 1 96.75 90 LYS B O 1
ATOM 1886 N N . LEU B 1 91 ? 3.721 8.875 7.027 1 98 91 LEU B N 1
ATOM 1887 C CA . LEU B 1 91 ? 4.262 7.895 6.094 1 98 91 LEU B CA 1
ATOM 1888 C C . LEU B 1 91 ? 3.588 6.539 6.281 1 98 91 LEU B C 1
ATOM 1890 O O . LEU B 1 91 ? 3.314 6.129 7.414 1 98 91 LEU B O 1
ATOM 1894 N N . VAL B 1 92 ? 3.326 5.848 5.211 1 98.12 92 VAL B N 1
ATOM 1895 C CA . VAL B 1 92 ? 2.898 4.453 5.199 1 98.12 92 VAL B CA 1
ATOM 1896 C C . VAL B 1 92 ? 3.922 3.605 4.445 1 98.12 92 VAL B C 1
ATOM 1898 O O . VAL B 1 92 ? 4.188 3.842 3.266 1 98.12 92 VAL B O 1
ATOM 1901 N N . CYS B 1 93 ? 4.492 2.654 5.109 1 98.5 93 CYS B N 1
ATOM 1902 C CA . CYS B 1 93 ? 5.418 1.696 4.516 1 98.5 93 CYS B CA 1
ATOM 1903 C C . CYS B 1 93 ? 4.738 0.352 4.289 1 98.5 93 CYS B C 1
ATOM 1905 O O . CYS B 1 93 ? 4.168 -0.225 5.215 1 98.5 93 CYS B O 1
ATOM 1907 N N . VAL B 1 94 ? 4.816 -0.184 3.107 1 97.69 94 VAL B N 1
ATOM 1908 C CA . VAL B 1 94 ? 4.133 -1.428 2.768 1 97.69 94 VAL B CA 1
ATOM 1909 C C . VAL B 1 94 ? 5.129 -2.412 2.154 1 97.69 94 VAL B C 1
ATOM 1911 O O . VAL B 1 94 ? 5.859 -2.066 1.226 1 97.69 94 VAL B O 1
ATOM 1914 N N . ILE B 1 95 ? 5.203 -3.605 2.701 1 97.94 95 ILE B N 1
ATOM 1915 C CA . ILE B 1 95 ? 5.961 -4.719 2.135 1 97.94 95 ILE B CA 1
ATOM 1916 C C . ILE B 1 95 ? 5.004 -5.824 1.701 1 97.94 95 ILE B C 1
ATOM 1918 O O . ILE B 1 95 ? 4.137 -6.238 2.471 1 97.94 95 ILE B O 1
ATOM 1922 N N . GLN B 1 96 ? 5.125 -6.297 0.525 1 95.94 96 GLN B N 1
ATOM 1923 C CA . GLN B 1 96 ? 4.375 -7.445 0.025 1 95.94 96 GLN B CA 1
ATOM 1924 C C . GLN B 1 96 ? 5.312 -8.508 -0.542 1 95.94 96 GLN B C 1
ATOM 1926 O O . GLN B 1 96 ? 6.203 -8.195 -1.332 1 95.94 96 GLN B O 1
ATOM 1931 N N . ILE B 1 97 ? 5.109 -9.703 -0.134 1 94.81 97 ILE B N 1
ATOM 1932 C CA . ILE B 1 97 ? 5.902 -10.828 -0.612 1 94.81 97 ILE B CA 1
ATOM 1933 C C . ILE B 1 97 ? 4.98 -11.906 -1.173 1 94.81 97 ILE B C 1
ATOM 1935 O O . ILE B 1 97 ? 3.963 -12.25 -0.559 1 94.81 97 ILE B O 1
ATOM 1939 N N . SER B 1 98 ? 5.297 -12.477 -2.287 1 92 98 SER B N 1
ATOM 1940 C CA . SER B 1 98 ? 4.512 -13.555 -2.883 1 92 98 SER B CA 1
ATOM 1941 C C . SER B 1 98 ? 5.406 -14.555 -3.609 1 92 98 SER B C 1
ATOM 1943 O O . SER B 1 98 ? 6.492 -14.203 -4.074 1 92 98 SER B O 1
ATOM 1945 N N . GLU B 1 99 ? 4.918 -15.789 -3.611 1 91.62 99 GLU B N 1
ATOM 1946 C CA . GLU B 1 99 ? 5.602 -16.797 -4.422 1 91.62 99 GLU B CA 1
ATOM 1947 C C . GLU B 1 99 ? 5.422 -16.516 -5.91 1 91.62 99 GLU B C 1
ATOM 1949 O O . GLU B 1 99 ? 4.32 -16.203 -6.359 1 91.62 99 GLU B O 1
ATOM 1954 N N . LYS B 1 100 ? 6.551 -16.578 -6.664 1 86 100 LYS B N 1
ATOM 1955 C CA . LYS B 1 100 ? 6.484 -16.266 -8.094 1 86 100 LYS B CA 1
ATOM 1956 C C . LYS B 1 100 ? 6.062 -17.5 -8.898 1 86 100 LYS B C 1
ATOM 1958 O O . LYS B 1 100 ? 6.617 -18.578 -8.719 1 86 100 LYS B O 1
ATOM 1963 N N . ALA B 1 101 ? 5.012 -17.484 -9.695 1 76.12 101 ALA B N 1
ATOM 1964 C CA . ALA B 1 101 ? 4.629 -18.594 -10.586 1 76.12 101 ALA B CA 1
ATOM 1965 C C . ALA B 1 101 ? 4.957 -18.25 -12.039 1 76.12 101 ALA B C 1
ATOM 1967 O O . ALA B 1 101 ? 5.23 -19.156 -12.836 1 76.12 101 ALA B O 1
ATOM 1968 N N . GLY B 1 102 ? 4.938 -17.094 -12.422 1 74.44 102 GLY B N 1
ATOM 1969 C CA . GLY B 1 102 ? 5.156 -16.703 -13.805 1 74.44 102 GLY B CA 1
ATOM 1970 C C . GLY B 1 102 ? 5.375 -15.211 -13.977 1 74.44 102 GLY B C 1
ATOM 1971 O O . GLY B 1 102 ? 6.516 -14.75 -14.07 1 74.44 102 GLY B O 1
ATOM 1972 N N . GLN B 1 103 ? 4.16 -14.711 -14.094 1 67.31 103 GLN B N 1
ATOM 1973 C CA . GLN B 1 103 ? 4.191 -13.305 -14.484 1 67.31 103 GLN B CA 1
ATOM 1974 C C . GLN B 1 103 ? 4.16 -12.398 -13.258 1 67.31 103 GLN B C 1
ATOM 1976 O O . GLN B 1 103 ? 3.266 -12.516 -12.414 1 67.31 103 GLN B O 1
ATOM 1981 N N . GLY B 1 104 ? 5.027 -11.781 -12.82 1 75.69 104 GLY B N 1
ATOM 1982 C CA . GLY B 1 104 ? 5.41 -10.805 -11.82 1 75.69 104 GLY B CA 1
ATOM 1983 C C . GLY B 1 104 ? 4.227 -10.188 -11.102 1 75.69 104 GLY B C 1
ATOM 1984 O O . GLY B 1 104 ? 3.105 -10.695 -11.195 1 75.69 104 GLY B O 1
ATOM 1985 N N . LEU B 1 105 ? 4.238 -9.359 -10.156 1 86.38 105 LEU B N 1
ATOM 1986 C CA . LEU B 1 105 ? 3.346 -8.586 -9.305 1 86.38 105 LEU B CA 1
ATOM 1987 C C . LEU B 1 105 ? 2.996 -7.246 -9.953 1 86.38 105 LEU B C 1
ATOM 1989 O O . LEU B 1 105 ? 3.883 -6.523 -10.406 1 86.38 105 LEU B O 1
ATOM 1993 N N . LEU B 1 106 ? 1.66 -7.082 -10.133 1 91.44 106 LEU B N 1
ATOM 1994 C CA . LEU B 1 106 ? 1.155 -5.801 -10.609 1 91.44 106 LEU B CA 1
ATOM 1995 C C . LEU B 1 106 ? 0.633 -4.957 -9.453 1 91.44 106 LEU B C 1
ATOM 1997 O O . LEU B 1 106 ? -0.156 -5.438 -8.633 1 91.44 106 LEU B O 1
ATOM 2001 N N . THR B 1 107 ? 1.144 -3.766 -9.352 1 93.56 107 THR B N 1
ATOM 2002 C CA . THR B 1 107 ? 0.687 -2.85 -8.312 1 93.56 107 THR B CA 1
ATOM 2003 C C . THR B 1 107 ? 0.226 -1.528 -8.922 1 93.56 107 THR B C 1
ATOM 2005 O O . THR B 1 107 ? 0.953 -0.912 -9.703 1 93.56 107 THR B O 1
ATOM 2008 N N . LEU B 1 108 ? -0.982 -1.153 -8.586 1 95.19 108 LEU B N 1
ATOM 2009 C CA . LEU B 1 108 ? -1.502 0.154 -8.969 1 95.19 108 LEU B CA 1
ATOM 2010 C C . LEU B 1 108 ? -2.061 0.897 -7.766 1 95.19 108 LEU B C 1
ATOM 2012 O O . LEU B 1 108 ? -2.746 0.305 -6.926 1 95.19 108 LEU B O 1
ATOM 2016 N N . SER B 1 109 ? -1.712 2.07 -7.664 1 94.56 109 SER B N 1
ATOM 2017 C CA . SER B 1 109 ? -2.229 2.898 -6.578 1 94.56 109 SER B CA 1
ATOM 2018 C C . SER B 1 109 ? -2.941 4.133 -7.113 1 94.56 109 SER B C 1
ATOM 2020 O O . SER B 1 109 ? -2.543 4.688 -8.141 1 94.56 109 SER B O 1
ATOM 2022 N N . GLN B 1 110 ? -4.016 4.43 -6.5 1 92.12 110 GLN B N 1
ATOM 2023 C CA . GLN B 1 110 ? -4.727 5.688 -6.695 1 92.12 110 GLN B CA 1
ATOM 2024 C C . GLN B 1 110 ? -4.766 6.504 -5.406 1 92.12 110 GLN B C 1
ATOM 2026 O O . GLN B 1 110 ? -4.793 5.941 -4.309 1 92.12 110 GLN B O 1
ATOM 2031 N N . ALA B 1 111 ? -4.676 7.809 -5.613 1 89.81 111 ALA B N 1
ATOM 2032 C CA . ALA B 1 111 ? -4.605 8.617 -4.398 1 89.81 111 ALA B CA 1
ATOM 2033 C C . ALA B 1 111 ? -5.613 9.758 -4.441 1 89.81 111 ALA B C 1
ATOM 2035 O O . ALA B 1 111 ? -5.828 10.367 -5.492 1 89.81 111 ALA B O 1
ATOM 2036 N N . LEU B 1 112 ? -6.281 9.977 -3.352 1 88.44 112 LEU B N 1
ATOM 2037 C CA . LEU B 1 112 ? -7.008 11.203 -3.053 1 88.44 112 LEU B CA 1
ATOM 2038 C C . LEU B 1 112 ? -6.199 12.109 -2.129 1 88.44 112 LEU B C 1
ATOM 2040 O O . LEU B 1 112 ? -6.5 12.211 -0.938 1 88.44 112 LEU B O 1
ATOM 2044 N N . TRP B 1 113 ? -5.086 12.648 -2.629 1 90.5 113 TRP B N 1
ATOM 2045 C CA . TRP B 1 113 ? -4.082 13.414 -1.888 1 90.5 113 TRP B CA 1
ATOM 2046 C C . TRP B 1 113 ? -3.682 14.672 -2.648 1 90.5 113 TRP B C 1
ATOM 2048 O O . TRP B 1 113 ? -4.258 14.984 -3.695 1 90.5 113 TRP B O 1
ATOM 2058 N N . ASP B 1 114 ? -2.938 15.531 -2.02 1 90.69 114 ASP B N 1
ATOM 2059 C CA . ASP B 1 114 ? -2.369 16.719 -2.654 1 90.69 114 ASP B CA 1
ATOM 2060 C C . ASP B 1 114 ? -1.168 16.344 -3.523 1 90.69 114 ASP B C 1
ATOM 2062 O O . ASP B 1 114 ? -0.07 16.125 -3.012 1 90.69 114 ASP B O 1
ATOM 2066 N N . GLU B 1 115 ? -1.363 16.312 -4.789 1 87.75 115 GLU B N 1
ATOM 2067 C CA . GLU B 1 115 ? -0.36 15.812 -5.727 1 87.75 115 GLU B CA 1
ATOM 2068 C C . GLU B 1 115 ? 0.884 16.703 -5.723 1 87.75 115 GLU B C 1
ATOM 2070 O O . GLU B 1 115 ? 1.944 16.281 -6.199 1 87.75 115 GLU B O 1
ATOM 2075 N N . ASN B 1 116 ? 0.838 17.922 -5.223 1 90.19 116 ASN B N 1
ATOM 2076 C CA . ASN B 1 116 ? 1.987 18.828 -5.207 1 90.19 116 ASN B CA 1
ATOM 2077 C C . ASN B 1 116 ? 2.879 18.562 -3.994 1 90.19 116 ASN B C 1
ATOM 2079 O O . ASN B 1 116 ? 4.066 18.891 -4.016 1 90.19 116 ASN B O 1
ATOM 2083 N N . ARG B 1 117 ? 2.314 18.078 -2.924 1 91.94 117 ARG B N 1
ATOM 2084 C CA . ARG B 1 117 ? 3.057 17.953 -1.674 1 91.94 117 ARG B CA 1
ATOM 2085 C C . ARG B 1 117 ? 3.229 16.484 -1.279 1 91.94 117 ARG B C 1
ATOM 2087 O O . ARG B 1 117 ? 4.199 16.125 -0.608 1 91.94 117 ARG B O 1
ATOM 2094 N N . ASP B 1 118 ? 2.287 15.672 -1.66 1 95 118 ASP B N 1
ATOM 2095 C CA . ASP B 1 118 ? 2.346 14.25 -1.332 1 95 118 ASP B CA 1
ATOM 2096 C C . ASP B 1 118 ? 3.137 13.477 -2.383 1 95 118 ASP B C 1
ATOM 2098 O O . ASP B 1 118 ? 3.295 13.938 -3.514 1 95 118 ASP B O 1
ATOM 2102 N N . SER B 1 119 ? 3.746 12.43 -2.033 1 96.56 119 SER B N 1
ATOM 2103 C CA . SER B 1 119 ? 4.602 11.664 -2.936 1 96.56 119 SER B CA 1
ATOM 2104 C C . SER B 1 119 ? 4.715 10.211 -2.49 1 96.56 119 SER B C 1
ATOM 2106 O O . SER B 1 119 ? 3.994 9.773 -1.59 1 96.56 119 SER B O 1
ATOM 2108 N N . TYR B 1 120 ? 5.449 9.445 -3.268 1 97 120 TYR B N 1
ATOM 2109 C CA . TYR B 1 120 ? 5.652 8.039 -2.965 1 97 120 TYR B CA 1
ATOM 2110 C C . TYR B 1 120 ? 6.965 7.539 -3.555 1 97 120 TYR B C 1
ATOM 2112 O O . TYR B 1 120 ? 7.59 8.227 -4.367 1 97 120 TYR B O 1
ATOM 2120 N N . ALA B 1 121 ? 7.406 6.434 -3.104 1 97.81 121 ALA B N 1
ATOM 2121 C CA . ALA B 1 121 ? 8.516 5.66 -3.656 1 97.81 121 ALA B CA 1
ATOM 2122 C C . ALA B 1 121 ? 8.18 4.172 -3.695 1 97.81 121 ALA B C 1
ATOM 2124 O O . ALA B 1 121 ? 7.562 3.646 -2.77 1 97.81 121 ALA B O 1
ATOM 2125 N N . LEU B 1 122 ? 8.555 3.52 -4.758 1 97.12 122 LEU B N 1
ATOM 2126 C CA . LEU B 1 122 ? 8.281 2.102 -4.965 1 97.12 122 LEU B CA 1
ATOM 2127 C C . LEU B 1 122 ? 9.539 1.356 -5.391 1 97.12 122 LEU B C 1
ATOM 2129 O O . LEU B 1 122 ? 10.414 1.932 -6.039 1 97.12 122 LEU B O 1
ATOM 2133 N N . PHE B 1 123 ? 9.602 0.134 -5.055 1 97.38 123 PHE B N 1
ATOM 2134 C CA . PHE B 1 123 ? 10.648 -0.778 -5.492 1 97.38 123 PHE B CA 1
ATOM 2135 C C . PHE B 1 123 ? 10.133 -2.211 -5.547 1 97.38 123 PHE B C 1
ATOM 2137 O O . PHE B 1 123 ? 9.406 -2.65 -4.652 1 97.38 123 PHE B O 1
ATOM 2144 N N . THR B 1 124 ? 10.406 -2.877 -6.598 1 95.06 124 THR B N 1
ATOM 2145 C CA . THR B 1 124 ? 10.031 -4.277 -6.746 1 95.06 124 THR B CA 1
ATOM 2146 C C . THR B 1 124 ? 11.25 -5.141 -7.062 1 95.06 124 THR B C 1
ATOM 2148 O O . THR B 1 124 ? 12.078 -4.773 -7.898 1 95.06 124 THR B O 1
ATOM 2151 N N . PHE B 1 125 ? 11.305 -6.203 -6.336 1 95.38 125 PHE B N 1
ATOM 2152 C CA . PHE B 1 125 ? 12.312 -7.227 -6.582 1 95.38 125 PHE B CA 1
ATOM 2153 C C . PHE B 1 125 ? 11.664 -8.539 -7.012 1 95.38 125 PHE B C 1
ATOM 2155 O O . PHE B 1 125 ? 10.602 -8.906 -6.504 1 95.38 125 PHE B O 1
ATOM 2162 N N . GLU B 1 126 ? 12.273 -9.133 -7.957 1 92.5 126 GLU B N 1
ATOM 2163 C CA . GLU B 1 126 ? 11.789 -10.453 -8.328 1 92.5 126 GLU B CA 1
ATOM 2164 C C . GLU B 1 126 ? 12.945 -11.383 -8.695 1 92.5 126 GLU B C 1
ATOM 2166 O O . GLU B 1 126 ? 13.938 -10.945 -9.281 1 92.5 126 GLU B O 1
ATOM 2171 N N . ASN B 1 127 ? 12.906 -12.602 -8.297 1 91.81 127 ASN B N 1
ATOM 2172 C CA . ASN B 1 127 ? 13.711 -13.703 -8.828 1 91.81 127 ASN B CA 1
ATOM 2173 C C . ASN B 1 127 ? 12.844 -14.844 -9.336 1 91.81 127 ASN B C 1
ATOM 2175 O O . ASN B 1 127 ? 11.664 -14.648 -9.625 1 91.81 127 ASN B O 1
ATOM 2179 N N . TYR B 1 128 ? 13.383 -16.016 -9.523 1 88.69 128 TYR B N 1
ATOM 2180 C CA . TYR B 1 128 ? 12.602 -17.109 -10.094 1 88.69 128 TYR B CA 1
ATOM 2181 C C . TYR B 1 128 ? 11.586 -17.641 -9.086 1 88.69 128 TYR B C 1
ATOM 2183 O O . TYR B 1 128 ? 10.594 -18.266 -9.469 1 88.69 128 TYR B O 1
ATOM 2191 N N . HIS B 1 129 ? 11.727 -17.375 -7.844 1 89.94 129 HIS B N 1
ATOM 2192 C CA . HIS B 1 129 ? 10.984 -18.078 -6.809 1 89.94 129 HIS B CA 1
ATOM 2193 C C . HIS B 1 129 ? 10 -17.156 -6.102 1 89.94 129 HIS B C 1
ATOM 2195 O O . HIS B 1 129 ? 8.969 -17.609 -5.594 1 89.94 129 HIS B O 1
ATOM 2201 N N . LEU B 1 130 ? 10.32 -15.859 -6.035 1 92.94 130 LEU B N 1
ATOM 2202 C CA . LEU B 1 130 ? 9.438 -14.984 -5.273 1 92.94 130 LEU B CA 1
ATOM 2203 C C . LEU B 1 130 ? 9.477 -13.562 -5.824 1 92.94 130 LEU B C 1
ATOM 2205 O O . LEU B 1 130 ? 10.383 -13.211 -6.59 1 92.94 130 LEU B O 1
ATOM 2209 N N . THR B 1 131 ? 8.523 -12.797 -5.52 1 93.81 131 THR B N 1
ATOM 2210 C CA . THR B 1 131 ? 8.469 -11.367 -5.789 1 93.81 131 THR B CA 1
ATOM 2211 C C . THR B 1 131 ? 8.289 -10.578 -4.492 1 93.81 131 THR B C 1
ATOM 2213 O O . THR B 1 131 ? 7.531 -10.984 -3.611 1 93.81 131 THR B O 1
ATOM 2216 N N . ILE B 1 132 ? 8.992 -9.516 -4.332 1 95.88 132 ILE B N 1
ATOM 2217 C CA . ILE B 1 132 ? 8.852 -8.594 -3.213 1 95.88 132 ILE B CA 1
ATOM 2218 C C . ILE B 1 132 ? 8.523 -7.195 -3.736 1 95.88 132 ILE B C 1
ATOM 2220 O O . ILE B 1 132 ? 9.219 -6.672 -4.605 1 95.88 132 ILE B O 1
ATOM 2224 N N . SER B 1 133 ? 7.5 -6.617 -3.258 1 96.25 133 SER B N 1
ATOM 2225 C CA . SER B 1 133 ? 7.164 -5.219 -3.51 1 96.25 133 SER B CA 1
ATOM 2226 C C . SER B 1 133 ? 7.285 -4.383 -2.24 1 96.25 133 SER B C 1
ATOM 2228 O O . SER B 1 133 ? 6.781 -4.773 -1.186 1 96.25 133 SER B O 1
ATOM 2230 N N . ALA B 1 134 ? 7.98 -3.324 -2.312 1 98 134 ALA B N 1
ATOM 2231 C CA . ALA B 1 134 ? 8.141 -2.371 -1.219 1 98 134 ALA B CA 1
ATOM 2232 C C . ALA B 1 134 ? 7.715 -0.97 -1.645 1 98 134 ALA B C 1
ATOM 2234 O O . ALA B 1 134 ? 8.055 -0.517 -2.74 1 98 134 ALA B O 1
ATOM 2235 N N . ALA B 1 135 ? 6.973 -0.304 -0.796 1 98.06 135 ALA B N 1
ATOM 2236 C CA . ALA B 1 135 ? 6.484 1.03 -1.128 1 98.06 135 ALA B CA 1
ATOM 2237 C C . ALA B 1 135 ? 6.441 1.923 0.109 1 98.06 135 ALA B C 1
ATOM 2239 O O . ALA B 1 135 ? 6.242 1.438 1.226 1 98.06 135 ALA B O 1
ATOM 2240 N N . VAL B 1 136 ? 6.637 3.199 -0.085 1 98.56 136 VAL B N 1
ATOM 2241 C CA . VAL B 1 136 ? 6.406 4.227 0.924 1 98.56 136 VAL B CA 1
ATOM 2242 C C . VAL B 1 136 ? 5.512 5.324 0.349 1 98.56 136 VAL B C 1
ATOM 2244 O O . VAL B 1 136 ? 5.801 5.875 -0.716 1 98.56 136 VAL B O 1
ATOM 2247 N N . TYR B 1 137 ? 4.461 5.574 0.984 1 98 137 TYR B N 1
ATOM 2248 C CA . TYR B 1 137 ? 3.598 6.707 0.666 1 98 137 TYR B CA 1
ATOM 2249 C C . TYR B 1 137 ? 3.766 7.824 1.687 1 98 137 TYR B C 1
ATOM 2251 O O . TYR B 1 137 ? 3.721 7.582 2.895 1 98 137 TYR B O 1
ATOM 2259 N N . ALA B 1 138 ? 4.008 8.961 1.231 1 97.88 138 ALA B N 1
ATOM 2260 C CA . ALA B 1 138 ? 4.266 10.117 2.09 1 97.88 138 ALA B CA 1
ATOM 2261 C C . ALA B 1 138 ? 3.207 11.195 1.886 1 97.88 138 ALA B C 1
ATOM 2263 O O . ALA B 1 138 ? 3.102 11.773 0.801 1 97.88 138 ALA B O 1
ATOM 2264 N N . LEU B 1 139 ? 2.484 11.523 2.9 1 96.69 139 LEU B N 1
ATOM 2265 C CA . LEU B 1 139 ? 1.413 12.516 2.82 1 96.69 139 LEU B CA 1
ATOM 2266 C C . LEU B 1 139 ? 1.722 13.719 3.699 1 96.69 139 LEU B C 1
ATOM 2268 O O . LEU B 1 139 ? 1.91 13.586 4.91 1 96.69 139 LEU B O 1
ATOM 2272 N N . TYR B 1 140 ? 1.783 14.836 3.061 1 95 140 TYR B N 1
ATOM 2273 C CA . TYR B 1 140 ? 2.098 16.078 3.764 1 95 140 TYR B CA 1
ATOM 2274 C C . TYR B 1 140 ? 0.916 16.547 4.609 1 95 140 TYR B C 1
ATOM 2276 O O . TYR B 1 140 ? -0.201 16.672 4.102 1 95 140 TYR B O 1
ATOM 2284 N N . CYS B 1 141 ? 1.119 16.672 5.922 1 90.44 141 CYS B N 1
ATOM 2285 C CA . CYS B 1 141 ? 0.06 17.109 6.828 1 90.44 141 CYS B CA 1
ATOM 2286 C C . CYS B 1 141 ? 0.421 18.422 7.496 1 90.44 141 CYS B C 1
ATOM 2288 O O . CYS B 1 141 ? 1.508 18.562 8.062 1 90.44 141 CYS B O 1
ATOM 2290 N N . GLU B 1 142 ? -0.287 19.375 7.254 1 78.81 142 GLU B N 1
ATOM 2291 C CA . GLU B 1 142 ? -0.031 20.703 7.82 1 78.81 142 GLU B CA 1
ATOM 2292 C C . GLU B 1 142 ? -0.35 20.734 9.312 1 78.81 142 GLU B C 1
ATOM 2294 O O . GLU B 1 142 ? -1.22 20 9.781 1 78.81 142 GLU B O 1
#

Nearest PDB structures (foldseek):
  8j07-assembly1_r7  TM=9.300E-01  e=2.982E-11  Homo sapiens
  8j07-assembly1_l7  TM=9.325E-01  e=3.124E-10  Homo sapiens
  8glv-assembly1_AS  TM=8.788E-01  e=1.337E-10  Chlamydomonas reinhardtii
  8glv-assembly1_Lr  TM=8.841E-01  e=1.337E-10  Chlamydomonas reinhardtii
  8rgi-assembly1_B  TM=8.971E-01  e=7.646E-09  Homo sapiens

Second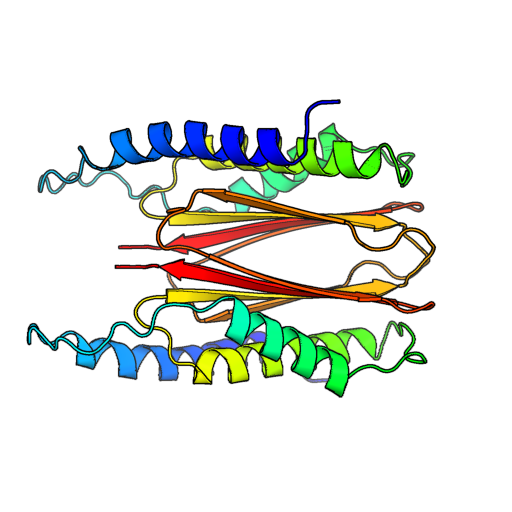ary structure (DSSP, 8-state):
---HHHHHHHHHHHHHHHHHHHHTT--------------HHHHHHHHHHHHHHH--TT----TTHHHHHHHHHHHHHHHHHHTT--TTEEEEEEEEEEE--SS-EEEEEEEES-TTT-EEEEEEEE-SSEEEEEEEEEEE--/---HHHHHHHHHHHHHHHHHHHHTT--------------HHHHHHHHHHHHHHH--TT----TTHHHHHHHHHHHHHHHHHHTT--TTEEEEEEEEEEE--SS-EEEEEEEES-TTT-EEEEEEEE-SSEEEEEEEEEEE--

Foldseek 3Di:
DCDPVNVVVVVVVVVVVVVVVPVVPPDPDPPPPDQQADDQVVLQVQLCVLVVVQDDLPDADDPVCVVVSQVSSQVSSVVVVVVSVGPQKDKDKDKDKFFDDPDADDDDDDDPADPVRWDKYKDWDDHNTMIMIIMMTIGHHD/DCDPVNVVVVVVVVVVVVVVVPVPPPDPPPPPPDQQADDQVVLQVQLCCLVVVQDDLPDADDPVCVVVSQVSSQVSSVVVVVVSVGPQKDKDKDKDKFFDDDDADDDDDDDPADPVRWDKYKDWDDHNTMIMIIMMTIGHHD